Protein AF-A0A497QFS4-F1 (afdb_monomer_lite)

Foldseek 3Di:
DDDPPPPPPPQPDWDKDAQALQWDDDPPWIFGCFVHATATEDEDEDDPVVLSVCLSVQQAEQDPDQQQDYYYAPRMWTQPDPVQFIARSRHRHFGADLNDGHGSVLLVVLQVVQCVVDDPPDDRDSNSSNLSCVLVVDDPPDAQDLVLLLQLLCLQVVLQDVDQPPDVDDVLVSSLVSLVVLLVVLVVVLVVLVVVLVVCPPPPVCVLVNSLSSLVNSLSVLSNVLSVQSNLSSDPVNPDHRLSSNLVSLVVSLVSLVVNCVSLVVVCPDPDDPVSVVVSVVVNVVCVSNNSSSVSSNVSSCLVPDVPNPDDPPDDDDDDDDDDD

Radius of gyration: 24.41 Å; chains: 1; bounding box: 64×105×52 Å

Sequence (325 aa):
MERLGTSLGEAKVYRLLKGCPCLMDFGTERICVNNDNIIPVRVINIDVRSAQAALGETRTAPSKHHVGETRPCYGFVDVGRPDGWAYCALYDEPIVINGRRIPASDLEEAIEVVEFSRDKSEESCAPCIYKYLTTMGSIFEPELEPVEARRTLEAYVKHLTDKPDMGTEEPAEIYQKILRSHLRELLREKREWTRAINTMGGKSNLEDVETLLKLYQNVSRMEAVLHGQLLSLTERNSDEVRPSVIRRTAKNIVYLCEKIHEIGDKLLNEAVSTEVYRAIIEHKTNRQRIEAAVKSLLTTLEELLAPGGSASSGGTHSTTEATSE

Structure (mmCIF, N/CA/C/O backbone):
data_AF-A0A497QFS4-F1
#
_entry.id   AF-A0A497QFS4-F1
#
loop_
_atom_site.group_PDB
_atom_site.id
_atom_site.type_symbol
_atom_site.label_atom_id
_atom_site.label_alt_id
_atom_site.label_comp_id
_atom_site.label_asym_id
_atom_site.label_entity_id
_atom_site.label_seq_id
_atom_site.pdbx_PDB_ins_code
_atom_site.Cartn_x
_atom_site.Cartn_y
_atom_site.Cartn_z
_atom_site.occupancy
_atom_site.B_iso_or_equiv
_atom_site.auth_seq_id
_atom_site.auth_comp_id
_atom_site.auth_asym_id
_atom_site.auth_atom_id
_atom_site.pdbx_PDB_model_num
ATOM 1 N N . MET A 1 1 ? -30.491 -50.224 -22.640 1.00 35.38 1 MET A N 1
ATOM 2 C CA . MET A 1 1 ? -29.027 -50.049 -22.756 1.00 35.38 1 MET A CA 1
ATOM 3 C C . MET A 1 1 ? -28.758 -48.575 -22.994 1.00 35.38 1 MET A C 1
ATOM 5 O O . MET A 1 1 ? -28.622 -48.144 -24.131 1.00 35.38 1 MET A O 1
ATOM 9 N N . GLU A 1 2 ? -28.775 -47.800 -21.915 1.00 28.20 2 GLU A N 1
ATOM 10 C CA . GLU A 1 2 ? -28.371 -46.396 -21.926 1.00 28.20 2 GLU A CA 1
ATOM 11 C C . GLU A 1 2 ? -26.843 -46.345 -21.967 1.00 28.20 2 GLU A C 1
ATOM 13 O O . GLU A 1 2 ? -26.167 -46.921 -21.115 1.00 28.20 2 GLU A O 1
ATOM 18 N N . ARG A 1 3 ? -26.289 -45.709 -23.002 1.00 25.20 3 ARG A N 1
ATOM 19 C CA . ARG A 1 3 ? -24.865 -45.377 -23.055 1.00 25.20 3 ARG A CA 1
ATOM 20 C C . ARG A 1 3 ? -24.680 -44.057 -22.317 1.00 25.20 3 ARG A C 1
ATOM 22 O O . ARG A 1 3 ? -24.973 -42.998 -22.862 1.00 25.20 3 ARG A O 1
ATOM 29 N N . LEU A 1 4 ? -24.207 -44.146 -21.077 1.00 31.50 4 LEU A N 1
ATOM 30 C CA . LEU A 1 4 ? -23.644 -43.025 -20.334 1.00 31.50 4 LEU A CA 1
ATOM 31 C C . LEU A 1 4 ? -22.405 -42.523 -21.083 1.00 31.50 4 LEU A C 1
ATOM 33 O O . LEU A 1 4 ? -21.359 -43.169 -21.084 1.00 31.50 4 LEU A O 1
ATOM 37 N N . GLY A 1 5 ? -22.545 -41.383 -21.756 1.00 28.66 5 GLY A N 1
ATOM 38 C CA . GLY A 1 5 ? -21.419 -40.606 -22.249 1.00 28.66 5 GLY A CA 1
ATOM 39 C C . GLY A 1 5 ? -20.754 -39.899 -21.076 1.00 28.66 5 GLY A C 1
ATOM 40 O O . GLY A 1 5 ? -21.195 -38.833 -20.662 1.00 28.66 5 GLY A O 1
ATOM 41 N N . THR A 1 6 ? -19.696 -40.490 -20.528 1.00 31.94 6 THR A N 1
ATOM 42 C CA . THR A 1 6 ? -18.735 -39.773 -19.690 1.00 31.94 6 THR A CA 1
ATOM 43 C C . THR A 1 6 ? -17.976 -38.785 -20.569 1.00 31.94 6 THR A C 1
ATOM 45 O O . THR A 1 6 ? -17.039 -39.168 -21.271 1.00 31.94 6 THR A O 1
ATOM 48 N N . SER A 1 7 ? -18.377 -37.512 -20.543 1.00 32.66 7 SER A N 1
ATOM 49 C CA . SER A 1 7 ? -17.511 -36.415 -20.969 1.00 32.66 7 SER A CA 1
ATOM 50 C C . SER A 1 7 ? -16.378 -36.299 -19.949 1.00 32.66 7 SER A C 1
ATOM 52 O O . SER A 1 7 ? -16.526 -35.670 -18.901 1.00 32.66 7 SER A O 1
ATOM 54 N N . LEU A 1 8 ? -15.259 -36.964 -20.227 1.00 35.12 8 LEU A N 1
ATOM 55 C CA . LEU A 1 8 ? -13.982 -36.640 -19.603 1.00 35.12 8 LEU A CA 1
ATOM 56 C C . LEU A 1 8 ? -13.685 -35.180 -19.954 1.00 35.12 8 LEU A C 1
ATOM 58 O O . LEU A 1 8 ? -13.404 -34.866 -21.109 1.00 35.12 8 LEU A O 1
ATOM 62 N N . GLY A 1 9 ? -13.844 -34.289 -18.974 1.00 35.75 9 GLY A N 1
ATOM 63 C CA . GLY A 1 9 ? -13.443 -32.896 -19.101 1.00 35.75 9 GLY A CA 1
ATOM 64 C C . GLY A 1 9 ? -11.963 -32.838 -19.460 1.00 35.75 9 GLY A C 1
ATOM 65 O O . GLY A 1 9 ? -11.144 -33.498 -18.822 1.00 35.75 9 GLY A O 1
ATOM 66 N N . GLU A 1 10 ? -11.635 -32.093 -20.511 1.00 37.50 10 GLU A N 1
ATOM 67 C CA . GLU A 1 10 ? -10.257 -31.857 -20.923 1.00 37.50 10 GLU A CA 1
ATOM 68 C C . GLU A 1 10 ? -9.464 -31.307 -19.733 1.00 37.50 10 GLU A C 1
ATOM 70 O O . GLU A 1 10 ? -9.792 -30.257 -19.172 1.00 37.50 10 GLU A O 1
ATOM 75 N N . ALA A 1 11 ? -8.427 -32.035 -19.318 1.00 45.69 11 ALA A N 1
ATOM 76 C CA . ALA A 1 11 ? -7.501 -31.560 -18.307 1.00 45.69 11 ALA A CA 1
ATOM 77 C C . ALA A 1 11 ? -6.818 -30.297 -18.846 1.00 45.69 11 ALA A C 1
ATOM 79 O O . ALA A 1 11 ? -6.016 -30.360 -19.778 1.00 45.69 11 ALA A O 1
ATOM 80 N N . LYS A 1 12 ? -7.159 -29.136 -18.280 1.00 54.38 12 LYS A N 1
ATOM 81 C CA . LYS A 1 12 ? -6.496 -27.868 -18.593 1.00 54.38 12 LYS A CA 1
ATOM 82 C C . LYS A 1 12 ? -5.012 -28.013 -18.245 1.00 54.38 12 LYS A C 1
ATOM 84 O O . LYS A 1 12 ? -4.657 -28.144 -17.076 1.00 54.38 12 LYS A O 1
ATOM 89 N N . VAL A 1 13 ? -4.150 -28.035 -19.258 1.00 57.56 13 VAL A N 1
ATOM 90 C CA . VAL A 1 13 ? -2.698 -28.117 -19.071 1.00 57.56 13 VAL A CA 1
ATOM 91 C C . VAL A 1 13 ? -2.200 -26.736 -18.651 1.00 57.56 13 VAL A C 1
ATOM 93 O O . VAL A 1 13 ? -2.178 -25.807 -19.452 1.00 57.56 13 VAL A O 1
ATOM 96 N N . TYR A 1 14 ? -1.836 -26.589 -17.379 1.00 71.12 14 TYR A N 1
ATOM 97 C CA . TYR A 1 14 ? -1.280 -25.347 -16.846 1.00 71.12 14 TYR A CA 1
ATOM 98 C C . TYR A 1 14 ? 0.220 -25.265 -17.130 1.00 71.12 14 TYR A C 1
ATOM 100 O O . TYR A 1 14 ? 0.971 -26.187 -16.798 1.00 71.12 14 TYR A O 1
ATOM 108 N N . ARG A 1 15 ? 0.675 -24.128 -17.664 1.00 85.88 15 ARG A N 1
ATOM 109 C CA . ARG A 1 15 ? 2.104 -23.799 -17.718 1.00 85.88 15 ARG A CA 1
ATOM 110 C C . ARG A 1 15 ? 2.419 -22.909 -16.522 1.00 85.88 15 ARG A C 1
ATOM 112 O O . ARG A 1 15 ? 2.165 -21.708 -16.551 1.00 85.88 15 ARG A O 1
ATOM 119 N N . LEU A 1 16 ? 2.893 -23.535 -15.448 1.00 87.25 16 LEU A N 1
ATOM 120 C CA . LEU A 1 16 ? 3.233 -22.851 -14.203 1.00 87.25 16 LEU A CA 1
ATOM 121 C C . LEU A 1 16 ? 4.720 -22.514 -14.157 1.00 87.25 16 LEU A C 1
ATOM 123 O O . LEU A 1 16 ? 5.550 -23.381 -14.426 1.00 87.25 16 LEU A O 1
ATOM 127 N N . LEU A 1 17 ? 5.036 -21.292 -13.735 1.00 87.06 17 LEU A N 1
ATOM 128 C CA . LEU A 1 17 ? 6.399 -20.850 -13.446 1.00 87.06 17 LEU A CA 1
ATOM 129 C C . LEU A 1 17 ? 6.517 -20.428 -11.982 1.00 87.06 17 LEU A C 1
ATOM 131 O O . LEU A 1 17 ? 5.594 -19.828 -11.419 1.00 87.06 17 LEU A O 1
ATOM 135 N N . LYS A 1 18 ? 7.647 -20.766 -11.357 1.00 85.69 18 LYS A N 1
ATOM 136 C CA . LYS A 1 18 ? 8.010 -20.271 -10.024 1.00 85.69 18 LYS A CA 1
ATOM 137 C C . LYS A 1 18 ? 8.627 -18.880 -10.185 1.00 85.69 18 LYS A C 1
ATOM 139 O O . LYS A 1 18 ? 9.363 -18.660 -11.136 1.00 85.69 18 LYS A O 1
ATOM 144 N N . GLY A 1 19 ? 8.319 -17.963 -9.269 1.00 85.12 19 GLY A N 1
ATOM 145 C CA . GLY A 1 19 ? 8.828 -16.588 -9.326 1.00 85.12 19 GLY A CA 1
ATOM 146 C C . GLY A 1 19 ? 7.731 -15.559 -9.579 1.00 85.12 19 GLY A C 1
ATOM 147 O O . GLY A 1 19 ? 7.813 -14.759 -10.504 1.00 85.12 19 GLY A O 1
ATOM 148 N N . CYS A 1 20 ? 6.674 -15.575 -8.762 1.00 90.19 20 CYS A N 1
ATOM 149 C CA . CYS A 1 20 ? 5.642 -14.541 -8.820 1.00 90.19 20 CYS A CA 1
ATOM 150 C C . CYS A 1 20 ? 6.248 -13.152 -8.536 1.00 90.19 20 CYS A C 1
ATOM 152 O O . CYS A 1 20 ? 6.705 -12.934 -7.412 1.00 90.19 20 CYS A O 1
ATOM 154 N N . PRO A 1 21 ? 6.201 -12.194 -9.485 1.00 89.00 21 PRO A N 1
ATOM 155 C CA . PRO A 1 21 ? 6.816 -10.874 -9.308 1.00 89.00 21 PRO A CA 1
ATOM 156 C C . PRO A 1 21 ? 6.112 -10.051 -8.228 1.00 89.00 21 PRO A C 1
ATOM 158 O O . PRO A 1 21 ? 6.684 -9.140 -7.650 1.00 89.00 21 PRO A O 1
ATOM 161 N N . CYS A 1 22 ? 4.857 -10.373 -7.924 1.00 89.12 22 CYS A N 1
ATOM 162 C CA . CYS A 1 22 ? 4.086 -9.660 -6.919 1.00 89.12 22 CYS A CA 1
ATOM 163 C C . CYS A 1 22 ? 4.442 -10.068 -5.486 1.00 89.12 22 CYS A C 1
ATOM 165 O O . CYS A 1 22 ? 3.908 -9.478 -4.556 1.00 89.12 22 CYS A O 1
ATOM 167 N N . LEU A 1 23 ? 5.262 -11.096 -5.268 1.00 88.81 23 LEU A N 1
ATOM 168 C CA . LEU A 1 23 ? 5.629 -11.517 -3.921 1.00 88.81 23 LEU A CA 1
ATOM 169 C C . LEU A 1 23 ? 6.802 -10.675 -3.407 1.00 88.81 23 LEU A C 1
ATOM 171 O O . LEU A 1 23 ? 7.905 -10.770 -3.928 1.00 88.81 23 LEU A O 1
ATOM 175 N N . MET A 1 24 ? 6.577 -9.895 -2.355 1.00 83.00 24 MET A N 1
ATOM 176 C CA . MET A 1 24 ? 7.600 -9.046 -1.751 1.00 83.00 24 MET A CA 1
ATOM 177 C C . MET A 1 24 ? 7.882 -9.451 -0.304 1.00 83.00 24 MET A C 1
ATOM 179 O O . MET A 1 24 ? 6.959 -9.730 0.468 1.00 83.00 24 MET A O 1
ATOM 183 N N . ASP A 1 25 ? 9.160 -9.431 0.068 1.00 76.06 25 ASP A N 1
ATOM 184 C CA . ASP A 1 25 ? 9.639 -9.662 1.430 1.00 76.06 25 ASP A CA 1
ATOM 185 C C . ASP A 1 25 ? 9.929 -8.318 2.122 1.00 76.06 25 ASP A C 1
ATOM 187 O O . ASP A 1 25 ? 10.794 -7.556 1.698 1.00 76.06 25 ASP A O 1
ATOM 191 N N . PHE A 1 26 ? 9.232 -8.041 3.225 1.00 65.25 26 PHE A N 1
ATOM 192 C CA . PHE A 1 26 ? 9.441 -6.868 4.079 1.00 65.25 26 PHE A CA 1
ATOM 193 C C . PHE A 1 26 ? 9.908 -7.318 5.466 1.00 65.25 26 PHE A C 1
ATOM 195 O O . PHE A 1 26 ? 9.162 -7.304 6.452 1.00 65.25 26 PHE A O 1
ATOM 202 N N . GLY A 1 27 ? 11.164 -7.761 5.544 1.00 65.44 27 GLY A N 1
ATOM 203 C CA . GLY A 1 27 ? 11.758 -8.280 6.775 1.00 65.44 27 GLY A CA 1
ATOM 204 C C . GLY A 1 27 ? 11.088 -9.580 7.227 1.00 65.44 27 GLY A C 1
ATOM 205 O O . GLY A 1 27 ? 11.380 -10.643 6.694 1.00 65.44 27 GLY A O 1
ATOM 206 N N . THR A 1 28 ? 10.207 -9.509 8.229 1.00 61.97 28 THR A N 1
ATOM 207 C CA . THR A 1 28 ? 9.509 -10.685 8.787 1.00 61.97 28 THR A CA 1
ATOM 208 C C . THR A 1 28 ? 8.138 -10.955 8.166 1.00 61.97 28 THR A C 1
ATOM 210 O O . THR A 1 28 ? 7.515 -11.963 8.494 1.00 61.97 28 THR A O 1
ATOM 213 N N . GLU A 1 29 ? 7.640 -10.070 7.300 1.00 65.75 29 GLU A N 1
ATOM 214 C CA . GLU A 1 29 ? 6.335 -10.208 6.650 1.00 65.75 29 GLU A CA 1
ATOM 215 C C . GLU A 1 29 ? 6.501 -10.366 5.141 1.00 65.75 29 GLU A C 1
ATOM 217 O O . GLU A 1 29 ? 7.339 -9.710 4.525 1.00 65.75 29 GLU A O 1
ATOM 222 N N . ARG A 1 30 ? 5.669 -11.224 4.550 1.00 81.06 30 ARG A N 1
ATOM 223 C CA . ARG A 1 30 ? 5.565 -11.383 3.103 1.00 81.06 30 ARG A CA 1
ATOM 224 C C . ARG A 1 30 ? 4.256 -10.781 2.635 1.00 81.06 30 ARG A C 1
ATOM 226 O O . ARG A 1 30 ? 3.216 -11.036 3.245 1.00 81.06 30 ARG A O 1
ATOM 233 N N . ILE A 1 31 ? 4.298 -10.001 1.564 1.00 83.69 31 ILE A N 1
ATOM 234 C CA . ILE A 1 31 ? 3.108 -9.373 0.990 1.00 83.69 31 ILE A CA 1
ATOM 235 C C . ILE A 1 31 ? 2.989 -9.687 -0.500 1.00 83.69 31 ILE A C 1
ATOM 237 O O . ILE A 1 31 ? 3.982 -9.904 -1.186 1.00 83.69 31 ILE A O 1
ATOM 241 N N . CYS A 1 32 ? 1.760 -9.716 -1.000 1.00 86.75 32 CYS A N 1
ATOM 242 C CA . CYS A 1 32 ? 1.457 -9.697 -2.418 1.00 86.75 32 CYS A CA 1
ATOM 243 C C . CYS A 1 32 ? 1.137 -8.259 -2.831 1.00 86.75 32 CYS A C 1
ATOM 245 O O . CYS A 1 32 ? 0.219 -7.655 -2.269 1.00 86.75 32 CYS A O 1
ATOM 247 N N . VAL A 1 33 ? 1.884 -7.754 -3.815 1.00 84.56 33 VAL A N 1
ATOM 248 C CA . VAL A 1 33 ? 1.721 -6.427 -4.416 1.00 84.56 33 VAL A CA 1
ATOM 249 C C . VAL A 1 33 ? 0.963 -6.431 -5.745 1.00 84.56 33 VAL A C 1
ATOM 251 O O . VAL A 1 33 ? 1.050 -5.485 -6.523 1.00 84.56 33 VAL A O 1
ATOM 254 N N . ASN A 1 34 ? 0.230 -7.509 -6.049 1.00 87.06 34 ASN A N 1
ATOM 255 C CA . ASN A 1 34 ? -0.477 -7.621 -7.324 1.00 87.06 34 ASN A CA 1
ATOM 256 C C . ASN A 1 34 ? -1.541 -6.530 -7.456 1.00 87.06 34 ASN A C 1
ATOM 258 O O . ASN A 1 34 ? -2.314 -6.291 -6.522 1.00 87.06 34 ASN A O 1
ATOM 262 N N . ASN A 1 35 ? -1.598 -5.908 -8.632 1.00 81.19 35 ASN A N 1
ATOM 263 C CA . ASN A 1 35 ? -2.446 -4.755 -8.911 1.00 81.19 35 ASN A CA 1
ATOM 264 C C . ASN A 1 35 ? -2.243 -3.627 -7.879 1.00 81.19 35 ASN A C 1
ATOM 266 O O . ASN A 1 35 ? -3.195 -2.955 -7.486 1.00 81.19 35 ASN A O 1
ATOM 270 N N . ASP A 1 36 ? -1.003 -3.492 -7.391 1.00 68.25 36 ASP A N 1
ATOM 271 C CA . ASP A 1 36 ? -0.560 -2.500 -6.405 1.00 68.25 36 ASP A CA 1
ATOM 272 C C . ASP A 1 36 ? -1.346 -2.529 -5.082 1.00 68.25 36 ASP A C 1
ATOM 274 O O . ASP A 1 36 ? -1.410 -1.545 -4.338 1.00 68.25 36 ASP A O 1
ATOM 278 N N . ASN A 1 37 ? -1.970 -3.668 -4.784 1.00 72.56 37 ASN A N 1
ATOM 279 C CA . ASN A 1 37 ? -2.557 -3.928 -3.478 1.00 72.56 37 ASN A CA 1
ATOM 280 C C . ASN A 1 37 ? -1.453 -4.235 -2.467 1.00 72.56 37 ASN A C 1
ATOM 282 O O . ASN A 1 37 ? -0.344 -4.573 -2.843 1.00 72.56 37 ASN A O 1
ATOM 286 N N . ILE A 1 38 ? -1.741 -4.173 -1.171 1.00 75.12 38 ILE A N 1
ATOM 287 C CA . ILE A 1 38 ? -0.842 -4.723 -0.149 1.00 75.12 38 ILE A CA 1
ATOM 288 C C . ILE A 1 38 ? -1.612 -5.779 0.610 1.00 75.12 38 ILE A C 1
ATOM 290 O O . ILE A 1 38 ? -2.429 -5.486 1.481 1.00 75.12 38 ILE A O 1
ATOM 294 N N . ILE A 1 39 ? -1.359 -7.024 0.233 1.00 80.44 39 ILE A N 1
ATOM 295 C CA . ILE A 1 39 ? -2.044 -8.184 0.786 1.00 80.44 39 ILE A CA 1
ATOM 296 C C . ILE A 1 39 ? -1.032 -8.984 1.600 1.00 80.44 39 ILE A C 1
ATOM 298 O O . ILE A 1 39 ? -0.104 -9.534 1.009 1.00 80.44 39 ILE A O 1
ATOM 302 N N . PRO A 1 40 ? -1.182 -9.110 2.927 1.00 79.56 40 PRO A N 1
ATOM 303 C CA . PRO A 1 40 ? -0.365 -10.030 3.707 1.00 79.56 40 PRO A CA 1
ATOM 304 C C . PRO A 1 40 ? -0.525 -11.456 3.184 1.00 79.56 40 PRO A C 1
ATOM 306 O O . PRO A 1 40 ? -1.646 -11.933 2.984 1.00 79.56 40 PRO A O 1
ATOM 309 N N . VAL A 1 41 ? 0.591 -12.155 2.976 1.00 84.12 41 VAL A N 1
ATOM 310 C CA . VAL A 1 41 ? 0.565 -13.546 2.531 1.00 84.12 41 VAL A CA 1
ATOM 311 C C . VAL A 1 41 ? 1.366 -14.473 3.431 1.00 84.12 41 VAL A C 1
ATOM 313 O O . VAL A 1 41 ? 2.441 -14.149 3.928 1.00 84.12 41 VAL A O 1
ATOM 316 N N . ARG A 1 42 ? 0.855 -15.693 3.590 1.00 84.75 42 ARG A N 1
ATOM 317 C CA . ARG A 1 42 ? 1.602 -16.826 4.126 1.00 84.75 42 ARG A CA 1
ATOM 318 C C . ARG A 1 42 ? 2.149 -17.619 2.952 1.00 84.75 42 ARG A C 1
ATOM 320 O O . ARG A 1 42 ? 1.390 -18.290 2.251 1.00 84.75 42 ARG A O 1
ATOM 327 N N . VAL A 1 43 ? 3.458 -17.546 2.745 1.00 83.81 43 VAL A N 1
ATOM 328 C CA . VAL A 1 43 ? 4.093 -18.301 1.667 1.00 83.81 43 VAL A CA 1
ATOM 329 C C . VAL A 1 43 ? 4.188 -19.772 2.032 1.00 83.81 43 VAL A C 1
ATOM 331 O O . VAL A 1 43 ? 4.617 -20.124 3.129 1.00 83.81 43 VAL A O 1
ATOM 334 N N . ILE A 1 44 ? 3.773 -20.620 1.099 1.00 82.94 44 ILE A N 1
ATOM 335 C CA . ILE A 1 44 ? 3.828 -22.069 1.226 1.00 82.94 44 ILE A CA 1
ATOM 336 C C . ILE A 1 44 ? 4.793 -22.567 0.154 1.00 82.94 44 ILE A C 1
ATOM 338 O O . ILE A 1 44 ? 4.483 -22.534 -1.035 1.00 82.94 44 ILE A O 1
ATOM 342 N N . ASN A 1 45 ? 5.971 -23.006 0.587 1.00 79.12 45 ASN A N 1
ATOM 343 C CA . ASN A 1 45 ? 6.999 -23.516 -0.311 1.00 79.12 45 ASN A CA 1
ATOM 344 C C . ASN A 1 45 ? 6.665 -24.954 -0.706 1.00 79.12 45 ASN A C 1
ATOM 346 O O . ASN A 1 45 ? 6.713 -25.857 0.127 1.00 79.12 45 ASN A O 1
ATOM 350 N N . ILE A 1 46 ? 6.335 -25.150 -1.978 1.00 78.25 46 ILE A N 1
ATOM 351 C CA . ILE A 1 46 ? 6.107 -26.458 -2.592 1.00 78.25 46 ILE A CA 1
ATOM 352 C C . ILE A 1 46 ? 6.848 -26.525 -3.927 1.00 78.25 46 ILE A C 1
ATOM 354 O O . ILE A 1 46 ? 7.105 -25.495 -4.557 1.00 78.25 46 ILE A O 1
ATOM 358 N N . ASP A 1 47 ? 7.214 -27.730 -4.356 1.00 76.69 47 ASP A N 1
ATOM 359 C CA . ASP A 1 47 ? 7.779 -27.936 -5.688 1.00 76.69 47 ASP A CA 1
ATOM 360 C C . ASP A 1 47 ? 6.709 -27.772 -6.786 1.00 76.69 47 ASP A C 1
ATOM 362 O O . ASP A 1 47 ? 5.506 -27.811 -6.522 1.00 76.69 47 ASP A O 1
ATOM 366 N N . VAL A 1 48 ? 7.148 -27.595 -8.036 1.00 70.88 48 VAL A N 1
ATOM 367 C CA . VAL A 1 48 ? 6.261 -27.321 -9.181 1.00 70.88 48 VAL A CA 1
ATOM 368 C C . VAL A 1 48 ? 5.255 -28.450 -9.427 1.00 70.88 48 VAL A C 1
ATOM 370 O O . VAL A 1 48 ? 4.109 -28.175 -9.775 1.00 70.88 48 VAL A O 1
ATOM 373 N N . ARG A 1 49 ? 5.643 -29.718 -9.232 1.00 72.19 49 ARG A N 1
ATOM 374 C CA . ARG A 1 49 ? 4.749 -30.867 -9.458 1.00 72.19 49 ARG A CA 1
ATOM 375 C C . ARG A 1 49 ? 3.673 -30.926 -8.378 1.00 72.19 49 ARG A C 1
ATOM 377 O O . ARG A 1 49 ? 2.498 -31.099 -8.690 1.00 72.19 49 ARG A O 1
ATOM 384 N N . SER A 1 50 ? 4.067 -30.703 -7.127 1.00 71.94 50 SER A N 1
ATOM 385 C CA . SER A 1 50 ? 3.153 -30.567 -5.993 1.00 71.94 50 SER A CA 1
ATOM 386 C C . SER A 1 50 ? 2.215 -29.367 -6.163 1.00 71.94 50 SER A C 1
ATOM 388 O O . SER A 1 50 ? 1.030 -29.465 -5.849 1.00 71.94 50 SER A O 1
ATOM 390 N N . ALA A 1 51 ? 2.704 -28.255 -6.724 1.00 69.00 51 ALA A N 1
ATOM 391 C CA . ALA A 1 51 ? 1.882 -27.094 -7.056 1.00 69.00 51 ALA A CA 1
ATOM 392 C C . ALA A 1 51 ? 0.864 -27.399 -8.157 1.00 69.00 51 ALA A C 1
ATOM 394 O O . ALA A 1 51 ? -0.300 -27.045 -8.009 1.00 69.00 51 ALA A O 1
ATOM 395 N N . GLN A 1 52 ? 1.262 -28.088 -9.230 1.00 70.38 52 GLN A N 1
ATOM 396 C CA . GLN A 1 52 ? 0.345 -28.501 -10.297 1.00 70.38 52 GLN A CA 1
ATOM 397 C C . GLN A 1 52 ? -0.783 -29.393 -9.765 1.00 70.38 52 GLN A C 1
ATOM 399 O O . GLN A 1 52 ? -1.942 -29.171 -10.113 1.00 70.38 52 GLN A O 1
ATOM 404 N N . ALA A 1 53 ? -0.461 -30.348 -8.886 1.00 67.25 53 ALA A N 1
ATOM 405 C CA . ALA A 1 53 ? -1.457 -31.201 -8.242 1.00 67.25 53 ALA A CA 1
ATOM 406 C C . ALA A 1 53 ? -2.400 -30.393 -7.330 1.00 67.25 53 ALA A C 1
ATOM 408 O O . ALA A 1 53 ? -3.616 -30.471 -7.475 1.00 67.25 53 ALA A O 1
ATOM 409 N N . ALA A 1 54 ? -1.851 -29.546 -6.451 1.00 65.44 54 ALA A N 1
ATOM 410 C CA . ALA A 1 54 ? -2.643 -28.739 -5.520 1.00 65.44 54 ALA A CA 1
ATOM 411 C C . ALA A 1 54 ? -3.543 -27.707 -6.229 1.00 65.44 54 ALA A C 1
ATOM 413 O O . ALA A 1 54 ? -4.673 -27.460 -5.810 1.00 65.44 54 ALA A O 1
ATOM 414 N N . LEU A 1 55 ? -3.063 -27.096 -7.314 1.00 65.56 55 LEU A N 1
ATOM 415 C CA . LEU A 1 55 ? -3.786 -26.058 -8.053 1.00 65.56 55 LEU A CA 1
ATOM 416 C C . LEU A 1 55 ? -4.849 -26.621 -9.003 1.00 65.56 55 LEU A C 1
ATOM 418 O O . LEU A 1 55 ? -5.809 -25.913 -9.307 1.00 65.56 55 LEU A O 1
ATOM 422 N N . GLY A 1 56 ? -4.712 -27.880 -9.434 1.00 61.19 56 GLY A N 1
ATOM 423 C CA . GLY A 1 56 ? -5.747 -28.590 -10.189 1.00 61.19 56 GLY A CA 1
ATOM 424 C C . GLY A 1 56 ? -7.036 -28.807 -9.387 1.00 61.19 56 GLY A C 1
ATOM 425 O O . GLY A 1 56 ? -8.116 -28.812 -9.971 1.00 61.19 56 GLY A O 1
ATOM 426 N N . GLU A 1 57 ? -6.927 -28.914 -8.060 1.00 55.00 57 GLU A N 1
ATOM 427 C CA . GLU A 1 57 ? -8.054 -29.162 -7.147 1.00 55.00 57 GLU A CA 1
ATOM 428 C C . GLU A 1 57 ? -8.554 -27.894 -6.425 1.00 55.00 57 GLU A C 1
ATOM 430 O O . GLU A 1 57 ? -9.710 -27.839 -6.009 1.00 55.00 57 GLU A O 1
ATOM 435 N N . THR A 1 58 ? -7.713 -26.857 -6.293 1.00 55.72 58 THR A N 1
ATOM 436 C CA . THR A 1 58 ? -7.915 -25.769 -5.308 1.00 55.72 58 THR A CA 1
ATOM 437 C C . THR A 1 58 ? -7.874 -24.358 -5.902 1.00 55.72 58 THR A C 1
ATOM 439 O O . THR A 1 58 ? -7.626 -23.388 -5.179 1.00 55.72 58 THR A O 1
ATOM 442 N N . ARG A 1 59 ? -8.088 -24.189 -7.216 1.00 58.62 59 ARG A N 1
ATOM 443 C CA . ARG A 1 59 ? -8.207 -22.835 -7.777 1.00 58.62 59 ARG A CA 1
ATOM 444 C C . ARG A 1 59 ? -9.410 -22.142 -7.153 1.00 58.62 59 ARG A C 1
ATOM 446 O O . ARG A 1 59 ? -10.556 -22.543 -7.349 1.00 58.62 59 ARG A O 1
ATOM 453 N N . THR A 1 60 ? -9.136 -21.104 -6.376 1.00 57.47 60 THR A N 1
ATOM 454 C CA . THR A 1 60 ? -10.196 -20.281 -5.805 1.00 57.47 60 THR A CA 1
ATOM 455 C C . THR A 1 60 ? -10.626 -19.296 -6.880 1.00 57.47 60 THR A C 1
ATOM 457 O O . THR A 1 60 ? -9.784 -18.659 -7.508 1.00 57.47 60 THR A O 1
ATOM 460 N N . ALA A 1 61 ? -11.937 -19.198 -7.127 1.00 52.47 61 ALA A N 1
ATOM 461 C CA . ALA A 1 61 ? -12.491 -18.110 -7.929 1.00 52.47 61 ALA A CA 1
ATOM 462 C C . ALA A 1 61 ? -11.957 -16.768 -7.389 1.00 52.47 61 ALA A C 1
ATOM 464 O O . ALA A 1 61 ? -11.712 -16.697 -6.179 1.00 52.47 61 ALA A O 1
ATOM 465 N N . PRO A 1 62 ? -11.795 -15.727 -8.232 1.00 54.28 62 PRO A N 1
ATOM 466 C CA . PRO A 1 62 ? -11.294 -14.426 -7.796 1.00 54.28 62 PRO A CA 1
ATOM 467 C C . PRO A 1 62 ? -12.105 -13.958 -6.588 1.00 54.28 62 PRO A C 1
ATOM 469 O O . PRO A 1 62 ? -13.281 -13.600 -6.696 1.00 54.28 62 PRO A O 1
ATOM 472 N N . SER A 1 63 ? -11.511 -14.073 -5.402 1.00 51.03 63 SER A N 1
ATOM 473 C CA . SER A 1 63 ? -12.239 -13.859 -4.164 1.00 51.03 63 SER A CA 1
ATOM 474 C C . SER A 1 63 ? -12.238 -12.371 -3.872 1.00 51.03 63 SER A C 1
ATOM 476 O O . SER A 1 63 ? -11.191 -11.715 -3.894 1.00 51.03 63 SER A O 1
ATOM 478 N N . LYS A 1 64 ? -13.427 -11.826 -3.589 1.00 49.59 64 LYS A N 1
ATOM 479 C CA . LYS A 1 64 ? -13.557 -10.479 -3.028 1.00 49.59 64 LYS A CA 1
ATOM 480 C C . LYS A 1 64 ? -12.721 -10.454 -1.751 1.00 49.59 64 LYS A C 1
ATOM 482 O O . LYS A 1 64 ? -13.000 -11.189 -0.811 1.00 49.59 64 LYS A O 1
ATOM 487 N N . HIS A 1 65 ? -11.636 -9.691 -1.767 1.00 51.56 65 HIS A N 1
ATOM 488 C CA . HIS A 1 65 ? -10.704 -9.639 -0.653 1.00 51.56 65 HIS A CA 1
ATOM 489 C C . HIS A 1 65 ? -11.389 -8.990 0.551 1.00 51.56 65 HIS A C 1
ATOM 491 O O . HIS A 1 65 ? -11.836 -7.847 0.452 1.00 51.56 65 HIS A O 1
ATOM 497 N N . HIS A 1 66 ? -11.452 -9.692 1.684 1.00 50.81 66 HIS A N 1
ATOM 498 C CA . HIS A 1 66 ? -11.806 -9.069 2.953 1.00 50.81 66 HIS A CA 1
ATOM 499 C C . HIS A 1 66 ? -10.555 -8.421 3.542 1.00 50.81 66 HIS A C 1
ATOM 501 O O . HIS A 1 66 ? -9.522 -9.057 3.748 1.00 50.81 66 HIS A O 1
ATOM 507 N N . VAL A 1 67 ? -10.628 -7.108 3.736 1.00 50.50 67 VAL A N 1
ATOM 508 C CA . VAL A 1 67 ? -9.507 -6.273 4.160 1.00 50.50 67 VAL A CA 1
ATOM 509 C C . VAL A 1 67 ? -8.940 -6.789 5.496 1.00 50.50 67 VAL A C 1
ATOM 511 O O . VAL A 1 67 ? -9.628 -6.762 6.510 1.00 50.50 67 VAL A O 1
ATOM 514 N N . GLY A 1 68 ? -7.680 -7.250 5.501 1.00 52.62 68 GLY A N 1
ATOM 515 C CA . GLY A 1 68 ? -6.968 -7.698 6.712 1.00 52.62 68 GLY A CA 1
ATOM 516 C C . GLY A 1 68 ? -6.796 -9.210 6.899 1.00 52.62 68 GLY A C 1
ATOM 517 O O . GLY A 1 68 ? -6.284 -9.617 7.941 1.00 52.62 68 GLY A O 1
ATOM 518 N N . GLU A 1 69 ? -7.176 -10.043 5.929 1.00 68.00 69 GLU A N 1
ATOM 519 C CA . GLU A 1 69 ? -6.909 -11.488 5.970 1.00 68.00 69 GLU A CA 1
ATOM 520 C C . GLU A 1 69 ? -5.556 -11.860 5.341 1.00 68.00 69 GLU A C 1
ATOM 522 O O . GLU A 1 69 ? -5.190 -11.380 4.269 1.00 68.00 69 GLU A O 1
ATOM 527 N N . THR A 1 70 ? -4.811 -12.758 5.996 1.00 73.94 70 THR A N 1
ATOM 528 C CA . THR A 1 70 ? -3.564 -13.313 5.448 1.00 73.94 70 THR A CA 1
ATOM 529 C C . THR A 1 70 ? -3.879 -14.408 4.431 1.00 73.94 70 THR A C 1
ATOM 531 O O . THR A 1 70 ? -4.421 -15.456 4.787 1.00 73.94 70 THR A O 1
ATOM 534 N N . ARG A 1 71 ? -3.482 -14.214 3.170 1.00 81.69 71 ARG A N 1
ATOM 535 C CA . ARG A 1 71 ? -3.741 -15.165 2.077 1.00 81.69 71 ARG A CA 1
ATOM 536 C C . ARG A 1 71 ? -2.621 -16.204 1.914 1.00 81.69 71 ARG A C 1
ATOM 538 O O . ARG A 1 71 ? -1.449 -15.849 2.010 1.00 81.69 71 ARG A O 1
ATOM 545 N N . PRO A 1 72 ? -2.905 -17.485 1.619 1.00 86.19 72 PRO A N 1
ATOM 546 C CA . PRO A 1 72 ? -1.860 -18.399 1.164 1.00 86.19 72 PRO A CA 1
ATOM 547 C C . PRO A 1 72 ? -1.261 -17.919 -0.168 1.00 86.19 72 PRO A C 1
ATOM 549 O O . PRO A 1 72 ? -1.972 -17.402 -1.028 1.00 86.19 72 PRO A O 1
ATOM 552 N N . CYS A 1 73 ? 0.047 -18.084 -0.351 1.00 87.38 73 CYS A N 1
ATOM 553 C CA . CYS A 1 73 ? 0.731 -17.780 -1.606 1.00 87.38 73 CYS A CA 1
ATOM 554 C C . CYS A 1 73 ? 1.749 -18.876 -1.916 1.00 87.38 73 CYS A C 1
ATOM 556 O O . CYS A 1 73 ? 2.656 -19.121 -1.127 1.00 87.38 73 CYS A O 1
ATOM 558 N N . TYR A 1 74 ? 1.618 -19.526 -3.071 1.00 86.75 74 TYR A N 1
ATOM 559 C CA . TYR A 1 74 ? 2.587 -20.535 -3.509 1.00 86.75 74 TYR A CA 1
ATOM 560 C C . TYR A 1 74 ? 3.755 -19.936 -4.308 1.00 86.75 74 TYR A C 1
ATOM 562 O O . TYR A 1 74 ? 4.691 -20.647 -4.645 1.00 86.75 74 TYR A O 1
ATOM 570 N N . GLY A 1 75 ? 3.708 -18.639 -4.638 1.00 87.94 75 GLY A N 1
ATOM 571 C CA . GLY A 1 75 ? 4.756 -17.981 -5.428 1.00 87.94 75 GLY A CA 1
ATOM 572 C C . GLY A 1 75 ? 4.801 -18.403 -6.903 1.00 87.94 75 GLY A C 1
ATOM 573 O O . GLY A 1 75 ? 5.810 -18.164 -7.564 1.00 87.94 75 GLY A O 1
ATOM 574 N N . PHE A 1 76 ? 3.721 -19.005 -7.415 1.00 89.88 76 PHE A N 1
ATOM 575 C CA . PHE A 1 76 ? 3.593 -19.442 -8.806 1.00 89.88 76 PHE A CA 1
ATOM 576 C C . PHE A 1 76 ? 2.700 -18.521 -9.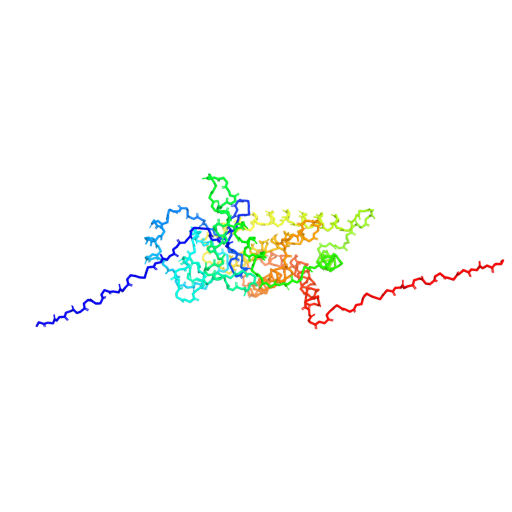632 1.00 89.88 76 PHE A C 1
ATOM 578 O O . PHE A 1 76 ? 1.699 -17.981 -9.146 1.00 89.88 76 PHE A O 1
ATOM 585 N N . VAL A 1 77 ? 3.035 -18.431 -10.913 1.00 91.19 77 VAL A N 1
ATOM 586 C CA . VAL A 1 77 ? 2.245 -17.775 -11.956 1.00 91.19 77 VAL A CA 1
ATOM 587 C C . VAL A 1 77 ? 1.862 -18.776 -13.040 1.00 91.19 77 VAL A C 1
ATOM 589 O O . VAL A 1 77 ? 2.582 -19.738 -13.294 1.00 91.19 77 VAL A O 1
ATOM 592 N N . ASP A 1 78 ? 0.704 -18.561 -13.650 1.00 91.12 78 ASP A N 1
ATOM 593 C CA . ASP A 1 78 ? 0.217 -19.282 -14.821 1.00 91.12 78 ASP A CA 1
ATOM 594 C C . ASP A 1 78 ? 0.422 -18.408 -16.060 1.00 91.12 78 ASP A C 1
ATOM 596 O O . ASP A 1 78 ? -0.119 -17.304 -16.142 1.00 91.12 78 ASP A O 1
ATOM 600 N N . VAL A 1 79 ? 1.212 -18.914 -17.001 1.00 91.69 79 VAL A N 1
ATOM 601 C CA . VAL A 1 79 ? 1.576 -18.263 -18.271 1.00 91.69 79 VAL A CA 1
ATOM 602 C C . VAL A 1 79 ? 1.046 -19.041 -19.481 1.00 91.69 79 VAL A C 1
ATOM 604 O O . VAL A 1 79 ? 1.282 -18.671 -20.624 1.00 91.69 79 VAL A O 1
ATOM 607 N N . GLY A 1 80 ? 0.316 -20.138 -19.252 1.00 86.50 80 GLY A N 1
ATOM 608 C CA . GLY A 1 80 ? -0.134 -21.054 -20.305 1.00 86.50 80 GLY A CA 1
ATOM 609 C C . GLY A 1 80 ? -1.454 -20.665 -20.962 1.00 86.50 80 GLY A C 1
ATOM 610 O O . GLY A 1 80 ? -2.074 -21.496 -21.625 1.00 86.50 80 GLY A O 1
ATOM 611 N N . ARG A 1 81 ? -1.945 -19.448 -20.725 1.00 85.38 81 ARG A N 1
ATOM 612 C CA . ARG A 1 81 ? -3.288 -19.060 -21.148 1.00 85.38 81 ARG A CA 1
ATOM 613 C C . ARG A 1 81 ? -3.329 -18.593 -22.598 1.00 85.38 81 ARG A C 1
ATOM 615 O O . ARG A 1 81 ? -2.415 -17.906 -23.047 1.00 85.38 81 ARG A O 1
ATOM 622 N N . PRO A 1 82 ? -4.424 -18.894 -23.322 1.00 84.81 82 PRO A N 1
ATOM 623 C CA . PRO A 1 82 ? -4.552 -18.525 -24.728 1.00 84.81 82 PRO A CA 1
ATOM 624 C C . PRO A 1 82 ? -4.656 -17.012 -24.952 1.00 84.81 82 PRO A C 1
ATOM 626 O O . PRO A 1 82 ? -4.452 -16.556 -26.070 1.00 84.81 82 PRO A O 1
ATOM 629 N N . ASP A 1 83 ? -4.973 -16.228 -23.917 1.00 87.88 83 ASP A N 1
ATOM 630 C CA . ASP A 1 83 ? -5.031 -14.769 -24.008 1.00 87.88 83 ASP A CA 1
ATOM 631 C C . ASP A 1 83 ? -3.649 -14.099 -23.903 1.00 87.88 83 ASP A C 1
ATOM 633 O O . ASP A 1 83 ? -3.558 -12.885 -24.072 1.00 87.88 83 ASP A O 1
ATOM 637 N N . GLY A 1 84 ? -2.584 -14.873 -23.657 1.00 88.69 84 GLY A N 1
ATOM 638 C CA . GLY A 1 84 ? -1.198 -14.402 -23.668 1.00 88.69 84 GLY A CA 1
ATOM 639 C C . GLY A 1 84 ? -0.779 -13.595 -22.436 1.00 88.69 84 GLY A C 1
ATOM 640 O O . GLY A 1 84 ? 0.305 -13.014 -22.430 1.00 88.69 84 GLY A O 1
ATOM 641 N N . TRP A 1 85 ? -1.605 -13.548 -21.388 1.00 93.50 85 TRP A N 1
ATOM 642 C CA . TRP A 1 85 ? -1.313 -12.804 -20.161 1.00 93.50 85 TRP A CA 1
ATOM 643 C C . TRP A 1 85 ? -0.874 -13.729 -19.025 1.00 93.50 85 TRP A C 1
ATOM 645 O O . TRP A 1 85 ? -1.286 -14.886 -18.949 1.00 93.50 85 TRP A O 1
ATOM 655 N N . ALA A 1 86 ? -0.072 -13.192 -18.107 1.00 92.81 86 ALA A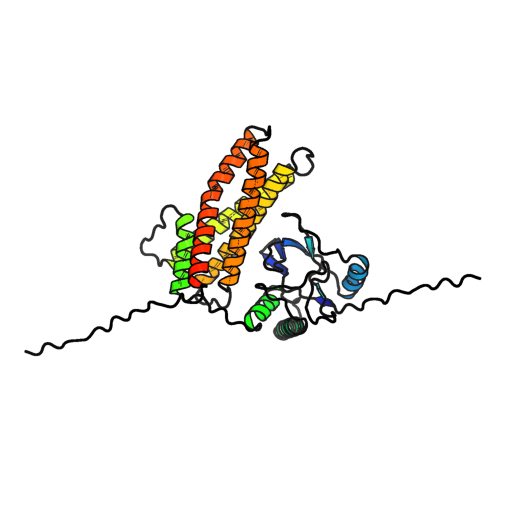 N 1
ATOM 656 C CA . ALA A 1 86 ? 0.301 -13.872 -16.878 1.00 92.81 86 ALA A CA 1
ATOM 657 C C . ALA A 1 86 ? -0.793 -13.738 -15.810 1.00 92.81 86 ALA A C 1
ATOM 659 O O . ALA A 1 86 ? -1.429 -12.689 -15.659 1.00 92.81 86 ALA A O 1
ATOM 660 N N . TYR A 1 87 ? -0.978 -14.795 -15.023 1.00 92.62 87 TYR A N 1
ATOM 661 C CA . TYR A 1 87 ? -1.974 -14.865 -13.958 1.00 92.62 87 TYR A CA 1
ATOM 662 C C . TYR A 1 87 ? -1.388 -15.399 -12.656 1.00 92.62 87 TYR A C 1
ATOM 664 O O . TYR A 1 87 ? -0.499 -16.246 -12.654 1.00 92.62 87 TYR A O 1
ATOM 672 N N . CYS A 1 88 ? -1.939 -14.969 -11.525 1.00 91.12 88 CYS A N 1
ATOM 673 C CA . CYS A 1 88 ? -1.721 -15.635 -10.253 1.00 91.12 88 CYS A CA 1
ATOM 674 C C . CYS A 1 88 ? -2.229 -17.078 -10.354 1.00 91.12 88 CYS A C 1
ATOM 676 O O . CYS A 1 88 ? -3.403 -17.315 -10.652 1.00 91.12 88 CYS A O 1
ATOM 678 N N . ALA A 1 89 ? -1.358 -18.050 -10.081 1.00 88.62 89 ALA A N 1
ATOM 679 C CA . ALA A 1 89 ? -1.709 -19.453 -10.259 1.00 88.62 89 ALA A CA 1
ATOM 680 C C . ALA A 1 89 ? -2.850 -19.901 -9.322 1.00 88.62 89 ALA A C 1
ATOM 682 O O . ALA A 1 89 ? -3.709 -20.680 -9.740 1.00 88.62 89 ALA A O 1
ATOM 683 N N . LEU A 1 90 ? -2.876 -19.365 -8.093 1.00 86.50 90 LEU A N 1
ATOM 684 C CA . LEU A 1 90 ? -3.826 -19.730 -7.036 1.00 86.50 90 LEU A CA 1
ATOM 685 C C . LEU A 1 90 ? -5.187 -19.029 -7.145 1.00 86.50 90 LEU A C 1
ATOM 687 O O . LEU A 1 90 ? -6.216 -19.685 -6.992 1.00 86.50 90 LEU A O 1
ATOM 691 N N . TYR A 1 91 ? -5.184 -17.715 -7.385 1.00 85.81 91 TYR A N 1
ATOM 692 C CA . TYR A 1 91 ? -6.392 -16.879 -7.326 1.00 85.81 91 TYR A CA 1
ATOM 693 C C . TYR A 1 91 ? -7.001 -16.562 -8.691 1.00 85.81 91 TYR A C 1
ATOM 695 O O . TYR A 1 91 ? -8.021 -15.884 -8.754 1.00 85.81 91 TYR A O 1
ATOM 703 N N . ASP A 1 92 ? -6.376 -17.014 -9.784 1.00 85.38 92 ASP A N 1
ATOM 704 C CA . ASP A 1 92 ? -6.872 -16.775 -11.147 1.00 85.38 92 ASP A CA 1
ATOM 705 C C . ASP A 1 92 ? -6.987 -15.264 -11.495 1.00 85.38 92 ASP A C 1
ATOM 707 O O . ASP A 1 92 ? -7.710 -14.845 -12.393 1.00 85.38 92 ASP A O 1
ATOM 711 N N . GLU A 1 93 ? -6.248 -14.412 -10.782 1.00 88.75 93 GLU A N 1
ATOM 712 C CA .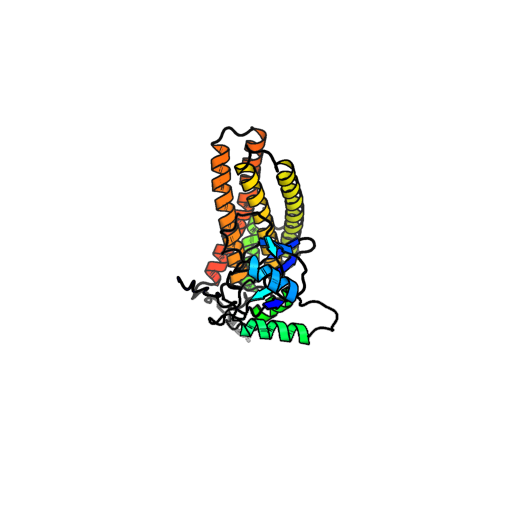 GLU A 1 93 ? -6.208 -12.965 -11.012 1.00 88.75 93 GLU A CA 1
ATOM 713 C C . GLU A 1 93 ? -5.110 -12.628 -12.030 1.00 88.75 93 GLU A C 1
ATOM 715 O O . GLU A 1 93 ? -4.014 -13.189 -11.931 1.00 88.75 93 GLU A O 1
ATOM 720 N N . PRO A 1 94 ? -5.344 -11.728 -13.004 1.00 91.31 94 PRO A N 1
ATOM 721 C CA . PRO A 1 94 ? -4.279 -11.286 -13.896 1.00 91.31 94 PRO A CA 1
ATOM 722 C C . PRO A 1 94 ? -3.161 -10.633 -13.080 1.00 91.31 94 PRO A C 1
ATOM 724 O O . PRO A 1 94 ? -3.424 -9.906 -12.116 1.00 91.31 94 PRO A O 1
ATOM 727 N N . ILE A 1 95 ? -1.914 -10.884 -13.473 1.00 91.81 95 ILE A N 1
ATOM 728 C CA . ILE A 1 95 ? -0.778 -10.166 -12.906 1.00 91.81 95 ILE A CA 1
ATOM 729 C C . ILE A 1 95 ? -0.795 -8.756 -13.477 1.00 91.81 95 ILE A C 1
ATOM 731 O O . ILE A 1 95 ? -0.720 -8.559 -14.692 1.00 91.81 95 ILE A O 1
ATOM 735 N N . VAL A 1 96 ? -0.932 -7.783 -12.586 1.00 88.06 96 VAL A N 1
ATOM 736 C CA . VAL A 1 96 ? -0.964 -6.364 -12.910 1.00 88.06 96 VAL A CA 1
ATOM 737 C C . VAL A 1 96 ? 0.099 -5.671 -12.078 1.00 88.06 96 VAL A C 1
ATOM 739 O O . VAL A 1 96 ? 0.098 -5.775 -10.854 1.00 88.06 96 VAL A O 1
ATOM 742 N N . ILE A 1 97 ? 0.998 -4.953 -12.740 1.00 81.50 97 ILE A N 1
ATOM 743 C CA . ILE A 1 97 ? 2.018 -4.127 -12.093 1.00 81.50 97 ILE A CA 1
ATOM 744 C C . ILE A 1 97 ? 1.871 -2.727 -12.665 1.00 81.50 97 ILE A C 1
ATOM 746 O O . ILE A 1 97 ? 1.768 -2.559 -13.882 1.00 81.50 97 ILE A O 1
ATOM 750 N N . ASN A 1 98 ? 1.797 -1.720 -11.800 1.00 71.75 98 ASN A N 1
ATOM 751 C CA . ASN A 1 98 ? 1.625 -0.327 -12.201 1.00 71.75 98 ASN A CA 1
ATOM 752 C C . ASN A 1 98 ? 0.375 -0.082 -13.080 1.00 71.75 98 ASN A C 1
ATOM 754 O O . ASN A 1 98 ? 0.315 0.855 -13.874 1.00 71.75 98 ASN A O 1
ATOM 758 N N . GLY A 1 99 ? -0.671 -0.905 -12.934 1.00 70.62 99 GLY A N 1
ATOM 759 C CA . GLY A 1 99 ? -1.893 -0.842 -13.752 1.00 70.62 99 GLY A CA 1
ATOM 760 C C . GLY A 1 99 ? -1.780 -1.458 -15.152 1.00 70.62 99 GLY A C 1
ATOM 761 O O . GLY A 1 99 ? -2.756 -1.431 -15.901 1.00 70.62 99 GLY A O 1
ATOM 762 N N . ARG A 1 100 ? -0.631 -2.046 -15.508 1.00 78.94 100 ARG A N 1
ATOM 763 C CA . ARG A 1 100 ? -0.433 -2.803 -16.749 1.00 78.94 100 ARG A CA 1
ATOM 764 C C . ARG A 1 100 ? -0.569 -4.296 -16.467 1.00 78.94 100 ARG A C 1
ATOM 766 O O . ARG A 1 100 ? 0.104 -4.825 -15.585 1.00 78.94 100 ARG A O 1
ATOM 773 N N . ARG A 1 101 ? -1.411 -4.989 -17.244 1.00 88.81 101 ARG A N 1
ATOM 774 C CA . ARG A 1 101 ? -1.401 -6.460 -17.285 1.00 88.81 101 ARG A CA 1
ATOM 775 C C . ARG A 1 101 ? -0.055 -6.921 -17.834 1.00 88.81 101 ARG A C 1
ATOM 777 O O . ARG A 1 101 ? 0.413 -6.373 -18.827 1.00 88.81 101 ARG A O 1
ATOM 784 N N . ILE A 1 102 ? 0.556 -7.907 -17.194 1.00 89.44 102 ILE A N 1
ATOM 785 C CA . ILE A 1 102 ? 1.864 -8.422 -17.597 1.00 89.44 102 ILE A CA 1
ATOM 786 C C . ILE A 1 102 ? 1.679 -9.536 -18.634 1.00 89.44 102 ILE A C 1
ATOM 788 O O . ILE A 1 102 ? 0.987 -10.517 -18.337 1.00 89.44 102 ILE A O 1
ATOM 792 N N . PRO A 1 103 ? 2.238 -9.400 -19.853 1.00 90.81 103 PRO A N 1
ATOM 793 C CA . PRO A 1 103 ? 2.263 -10.484 -20.828 1.00 90.81 103 PRO A CA 1
ATOM 794 C C . PRO A 1 103 ? 3.012 -11.701 -20.286 1.00 90.81 103 PRO A C 1
ATOM 796 O O . PRO A 1 103 ? 3.993 -11.568 -19.555 1.00 90.81 103 PRO A O 1
ATOM 799 N N . ALA A 1 104 ? 2.566 -12.895 -20.669 1.00 91.75 104 ALA A N 1
ATOM 800 C CA . ALA A 1 104 ? 3.246 -14.141 -20.330 1.00 91.75 104 ALA A CA 1
ATOM 801 C C . ALA A 1 104 ? 4.700 -14.154 -20.836 1.00 91.75 104 ALA A C 1
ATOM 803 O O . ALA A 1 104 ? 5.590 -14.575 -20.104 1.00 91.75 104 ALA A O 1
ATOM 804 N N . SER A 1 105 ? 4.938 -13.623 -22.041 1.00 89.56 105 SER A N 1
ATOM 805 C CA . SER A 1 105 ? 6.268 -13.500 -22.650 1.00 89.56 105 SER A CA 1
ATOM 806 C C . SER A 1 105 ? 7.217 -12.617 -21.841 1.00 89.56 105 SER A C 1
ATOM 808 O O . SER A 1 105 ? 8.340 -13.027 -21.576 1.00 89.56 105 SER A O 1
ATOM 810 N N . ASP A 1 106 ? 6.758 -11.439 -21.409 1.00 89.38 106 ASP A N 1
ATOM 811 C CA . ASP A 1 106 ? 7.580 -10.481 -20.656 1.00 89.38 106 ASP A CA 1
ATOM 812 C C . ASP A 1 106 ? 7.979 -11.074 -19.296 1.00 89.38 106 ASP A C 1
ATOM 814 O O . ASP A 1 106 ? 9.093 -10.874 -18.817 1.00 89.38 106 ASP A O 1
ATOM 818 N N . LEU A 1 107 ? 7.064 -11.819 -18.662 1.00 91.00 107 LEU A N 1
ATOM 819 C CA . LEU A 1 107 ? 7.338 -12.502 -17.399 1.00 91.00 107 LEU A CA 1
ATOM 820 C C . LEU A 1 107 ? 8.308 -13.675 -17.572 1.00 91.00 107 LEU A C 1
ATOM 822 O O . LEU A 1 107 ? 9.179 -13.860 -16.725 1.00 91.00 107 LEU A O 1
ATOM 826 N N . GLU A 1 108 ? 8.160 -14.452 -18.645 1.00 89.62 108 GLU A N 1
ATOM 827 C CA . GLU A 1 108 ? 9.095 -15.522 -19.009 1.00 89.62 108 GLU A CA 1
ATOM 828 C C . GLU A 1 108 ? 10.510 -14.969 -19.206 1.00 89.62 108 GLU A C 1
ATOM 830 O O . GLU A 1 108 ? 11.440 -15.438 -18.553 1.00 89.62 108 GLU A O 1
ATOM 835 N N . GLU A 1 109 ? 10.653 -13.905 -19.998 1.00 86.62 109 GLU A N 1
ATOM 836 C CA . GLU A 1 109 ? 11.931 -13.226 -20.223 1.00 86.62 109 GLU A CA 1
ATOM 837 C C . GLU A 1 109 ? 12.528 -12.677 -18.918 1.00 86.62 109 GLU A C 1
ATOM 839 O O . GLU A 1 109 ? 13.706 -12.885 -18.628 1.00 86.62 109 GLU A O 1
ATOM 844 N N . ALA A 1 110 ? 11.713 -12.023 -18.084 1.00 86.19 110 ALA A N 1
ATOM 845 C CA . ALA A 1 110 ? 12.162 -11.482 -16.804 1.00 86.19 110 ALA A CA 1
ATOM 846 C C . ALA A 1 110 ? 12.710 -12.569 -15.869 1.00 86.19 110 ALA A C 1
ATOM 848 O O . ALA A 1 110 ? 13.731 -12.364 -15.208 1.00 86.19 110 ALA A O 1
ATOM 849 N N . ILE A 1 111 ? 12.037 -13.721 -15.804 1.00 86.69 111 ILE A N 1
ATOM 850 C CA . ILE A 1 111 ? 12.486 -14.867 -15.007 1.00 86.69 111 ILE A CA 1
ATOM 851 C C . ILE A 1 111 ? 13.807 -15.400 -15.565 1.00 86.69 111 ILE A C 1
ATOM 853 O O . ILE A 1 111 ? 14.759 -15.540 -14.800 1.00 86.69 111 ILE A O 1
ATOM 857 N N . GLU A 1 112 ? 13.900 -15.621 -16.878 1.00 84.38 112 GLU A N 1
ATOM 858 C CA . GLU A 1 112 ? 15.114 -16.129 -17.527 1.00 84.38 112 GLU A CA 1
ATOM 859 C C . GLU A 1 112 ? 16.323 -15.210 -17.303 1.00 84.38 112 GLU A C 1
ATOM 861 O O . GLU A 1 112 ? 17.403 -15.685 -16.951 1.00 84.38 112 GLU A O 1
ATOM 866 N N . VAL A 1 113 ? 16.152 -13.891 -17.437 1.00 81.81 113 VAL A N 1
ATOM 867 C CA . VAL A 1 113 ? 17.230 -12.916 -17.205 1.00 81.81 113 VAL A CA 1
ATOM 868 C C . VAL A 1 113 ? 17.683 -12.929 -15.747 1.00 81.81 113 VAL A C 1
ATOM 870 O O . VAL A 1 113 ? 18.885 -12.955 -15.465 1.00 81.81 113 VAL A O 1
ATOM 873 N N . VAL A 1 114 ? 16.736 -12.927 -14.805 1.00 78.81 114 VAL A N 1
ATOM 874 C CA . VAL A 1 114 ? 17.059 -12.952 -13.374 1.00 78.81 114 VAL A CA 1
ATOM 875 C C . VAL A 1 114 ? 17.768 -14.256 -13.008 1.00 78.81 114 VAL A C 1
ATOM 877 O O . VAL A 1 114 ? 18.763 -14.208 -12.287 1.00 78.81 114 VAL A O 1
ATOM 880 N N . GLU A 1 115 ? 17.322 -15.398 -13.528 1.00 77.25 115 GLU A N 1
ATOM 881 C CA . GLU A 1 115 ? 17.972 -16.696 -13.316 1.00 77.25 115 GLU A CA 1
ATOM 882 C C . GLU A 1 115 ? 19.368 -16.762 -13.949 1.00 77.25 115 GLU A C 1
ATOM 884 O O . GLU A 1 115 ? 20.294 -17.279 -13.327 1.00 77.25 115 GLU A O 1
ATOM 889 N N . PHE A 1 116 ? 19.556 -16.188 -15.140 1.00 69.56 116 PHE A N 1
ATOM 890 C CA . PHE A 1 116 ? 20.854 -16.144 -15.816 1.00 69.56 116 PHE A CA 1
ATOM 891 C C . PHE A 1 116 ? 21.876 -15.268 -15.078 1.00 69.56 116 PHE A C 1
ATOM 893 O O . PHE A 1 116 ? 23.068 -15.569 -15.064 1.00 69.56 116 PHE A O 1
ATOM 900 N N . SER A 1 117 ? 21.414 -14.187 -14.449 1.00 59.78 117 SER A N 1
ATOM 901 C CA . SER A 1 117 ? 22.262 -13.245 -13.707 1.00 59.78 117 SER A CA 1
ATOM 902 C C . SER A 1 117 ? 22.700 -13.731 -12.315 1.00 59.78 117 SER A C 1
ATOM 904 O O . SER A 1 117 ? 23.447 -13.027 -11.634 1.00 59.78 117 SER A O 1
ATOM 906 N N . ARG A 1 118 ? 22.242 -14.911 -11.872 1.00 59.50 118 ARG A N 1
ATOM 907 C CA . ARG A 1 118 ? 22.448 -15.430 -10.511 1.00 59.50 118 ARG A CA 1
ATOM 908 C C . ARG A 1 118 ? 23.366 -16.649 -10.470 1.00 59.50 118 ARG A C 1
ATOM 910 O O . ARG A 1 118 ? 23.321 -17.519 -11.337 1.00 59.50 118 ARG A O 1
ATOM 917 N N . ASP A 1 119 ? 24.146 -16.758 -9.394 1.00 52.75 119 ASP A N 1
ATOM 918 C CA . ASP A 1 119 ? 24.799 -18.017 -9.028 1.00 52.75 119 ASP A CA 1
ATOM 919 C C . ASP A 1 119 ? 23.735 -19.069 -8.667 1.00 52.75 119 ASP A C 1
ATOM 921 O O . ASP A 1 119 ? 22.742 -18.775 -7.999 1.00 52.75 119 ASP A O 1
ATOM 925 N N . LYS A 1 120 ? 23.950 -20.315 -9.111 1.00 45.69 120 LYS A N 1
ATOM 926 C CA . LYS A 1 120 ? 22.983 -21.439 -9.151 1.00 45.69 120 LYS A CA 1
ATOM 927 C C . LYS A 1 120 ? 22.353 -21.873 -7.808 1.00 45.69 120 LYS A C 1
ATOM 929 O O . LYS A 1 120 ? 21.666 -22.893 -7.773 1.00 45.69 120 LYS A O 1
ATOM 934 N N . SER A 1 121 ? 22.601 -21.174 -6.703 1.00 43.12 121 SER A N 1
ATOM 935 C CA . SER A 1 121 ? 22.157 -21.542 -5.352 1.00 43.12 121 SER A CA 1
ATOM 936 C C . SER A 1 121 ? 21.016 -20.696 -4.779 1.00 43.12 121 SER A C 1
ATOM 938 O O . SER A 1 121 ? 20.539 -21.022 -3.694 1.00 43.12 121 SER A O 1
ATOM 940 N N . GLU A 1 122 ? 20.558 -19.639 -5.456 1.00 46.16 122 GLU A N 1
ATOM 941 C CA . GLU A 1 122 ? 19.467 -18.791 -4.955 1.00 46.16 122 GLU A CA 1
ATOM 942 C C . GLU A 1 122 ? 18.161 -18.994 -5.733 1.00 46.16 122 GLU A C 1
ATOM 944 O O . GLU A 1 122 ? 18.136 -18.922 -6.959 1.00 46.16 122 GLU A O 1
ATOM 949 N N . GLU A 1 123 ? 17.052 -19.215 -5.014 1.00 51.72 123 GLU A N 1
ATOM 950 C CA . GLU A 1 123 ? 15.705 -19.214 -5.600 1.00 51.72 123 GLU A CA 1
ATOM 951 C C . GLU A 1 123 ? 15.424 -17.880 -6.325 1.00 51.72 123 GLU A C 1
ATOM 953 O O . GLU A 1 123 ? 15.957 -16.830 -5.958 1.00 51.72 123 GLU A O 1
ATOM 958 N N . SER A 1 124 ? 14.579 -17.913 -7.360 1.00 58.44 124 SER A N 1
ATOM 959 C CA . SER A 1 124 ? 14.160 -16.741 -8.142 1.00 58.44 124 SER A CA 1
ATOM 960 C C . SER A 1 124 ? 13.766 -15.557 -7.239 1.00 58.44 124 SER A C 1
ATOM 962 O O . SER A 1 124 ? 12.802 -15.653 -6.473 1.00 58.44 124 SER A O 1
ATOM 964 N N . CYS A 1 125 ? 14.480 -14.432 -7.331 1.00 76.38 125 CYS A N 1
ATOM 965 C CA . CYS A 1 125 ? 14.186 -13.229 -6.547 1.00 76.38 125 CYS A CA 1
ATOM 966 C C . CYS A 1 125 ? 12.993 -12.489 -7.139 1.00 76.38 125 CYS A C 1
ATOM 968 O O . CYS A 1 125 ? 13.121 -11.765 -8.126 1.00 76.38 125 CYS A O 1
ATOM 970 N N . ALA A 1 126 ? 11.834 -12.646 -6.506 1.00 82.44 126 ALA A N 1
ATOM 971 C CA . ALA A 1 126 ? 10.617 -11.939 -6.883 1.00 82.44 126 ALA A CA 1
ATOM 972 C C . ALA A 1 126 ? 10.794 -10.403 -6.961 1.00 82.44 126 ALA A C 1
ATOM 974 O O . ALA A 1 126 ? 10.366 -9.837 -7.969 1.00 82.44 126 ALA A O 1
ATOM 975 N N . PRO A 1 127 ? 11.517 -9.729 -6.036 1.00 79.00 127 PRO A N 1
ATOM 976 C CA . PRO A 1 127 ? 11.831 -8.302 -6.182 1.00 79.00 127 PRO A CA 1
ATOM 977 C C . PRO A 1 127 ? 12.631 -7.961 -7.448 1.00 79.00 127 PRO A C 1
ATOM 979 O O . PRO A 1 127 ? 12.433 -6.910 -8.051 1.00 79.00 127 PRO A O 1
ATOM 982 N N . CYS A 1 128 ? 13.517 -8.856 -7.882 1.00 80.12 128 CYS A N 1
ATOM 983 C CA . CYS A 1 128 ? 14.362 -8.665 -9.056 1.00 80.12 128 CYS A CA 1
ATOM 984 C C . CYS A 1 128 ? 13.546 -8.811 -10.347 1.00 80.12 128 CYS A C 1
ATOM 986 O O . CYS A 1 128 ? 13.701 -8.008 -11.264 1.00 80.12 128 CYS A O 1
ATOM 988 N N . ILE A 1 129 ? 12.632 -9.790 -10.391 1.00 85.75 129 ILE A N 1
ATOM 989 C CA . ILE A 1 129 ? 11.687 -9.975 -11.505 1.00 85.75 129 ILE A CA 1
ATOM 990 C C . ILE A 1 129 ? 10.749 -8.766 -11.588 1.00 85.75 129 ILE A C 1
ATOM 992 O O . ILE A 1 129 ? 10.548 -8.215 -12.667 1.00 85.75 129 ILE A O 1
ATOM 996 N N . TYR A 1 130 ? 10.220 -8.310 -10.446 1.00 83.25 130 TYR A N 1
ATOM 997 C CA . TYR A 1 130 ? 9.412 -7.093 -10.371 1.00 83.25 130 TYR A CA 1
ATOM 998 C C . TYR A 1 130 ? 10.171 -5.888 -10.939 1.00 83.25 130 TYR A C 1
ATOM 1000 O O . TYR A 1 130 ? 9.657 -5.212 -11.828 1.00 83.25 130 TYR A O 1
ATOM 1008 N N . LYS A 1 131 ? 11.416 -5.669 -10.489 1.00 76.75 131 LYS A N 1
ATOM 1009 C CA . LYS A 1 131 ? 12.280 -4.584 -10.974 1.00 76.75 131 LYS A CA 1
ATOM 1010 C C . LYS A 1 131 ? 12.474 -4.661 -12.487 1.00 76.75 131 LYS A C 1
ATOM 1012 O O . LYS A 1 131 ? 12.199 -3.685 -13.179 1.00 76.75 131 LYS A O 1
ATOM 1017 N N . TYR A 1 132 ? 12.849 -5.825 -13.014 1.00 80.50 132 TYR A N 1
ATOM 1018 C CA . TYR A 1 132 ? 13.029 -6.019 -14.453 1.00 80.50 132 TYR A CA 1
ATOM 1019 C C . TYR A 1 132 ? 11.764 -5.657 -15.244 1.00 80.50 132 TYR A C 1
ATOM 1021 O O . TYR A 1 132 ? 11.831 -4.868 -16.186 1.00 80.50 132 TYR A O 1
ATOM 1029 N N . LEU A 1 133 ? 10.599 -6.163 -14.825 1.00 81.75 133 LEU A N 1
ATOM 1030 C CA . LEU A 1 133 ? 9.320 -5.886 -15.486 1.00 81.75 133 LEU A CA 1
ATOM 1031 C C . LEU A 1 133 ? 8.958 -4.397 -15.462 1.00 81.75 133 LEU A C 1
ATOM 1033 O O . LEU A 1 133 ? 8.392 -3.888 -16.429 1.00 81.75 133 LEU A O 1
ATOM 1037 N N . THR A 1 134 ? 9.307 -3.683 -14.390 1.00 74.75 134 THR A N 1
ATOM 1038 C CA . THR A 1 134 ? 9.093 -2.231 -14.305 1.00 74.75 134 THR A CA 1
ATOM 1039 C C . THR A 1 134 ? 10.076 -1.411 -15.139 1.00 74.75 134 THR A C 1
ATOM 1041 O O . THR A 1 134 ? 9.731 -0.306 -15.554 1.00 74.75 134 THR A O 1
ATOM 1044 N N . THR A 1 135 ? 11.276 -1.932 -15.407 1.00 68.81 135 THR A N 1
ATOM 1045 C CA . THR A 1 135 ? 12.314 -1.236 -16.183 1.00 68.81 135 THR A CA 1
ATOM 1046 C C . THR A 1 135 ? 12.183 -1.497 -17.687 1.00 68.81 135 THR A C 1
ATOM 1048 O O . THR A 1 135 ? 12.312 -0.570 -18.481 1.00 68.81 135 THR A O 1
ATOM 1051 N N . MET A 1 136 ? 11.896 -2.739 -18.089 1.00 65.25 136 MET A N 1
ATOM 1052 C CA . MET A 1 136 ? 11.859 -3.171 -19.497 1.00 65.25 136 MET A CA 1
ATOM 1053 C C . MET A 1 136 ? 10.471 -3.044 -20.136 1.00 65.25 136 MET A C 1
ATOM 1055 O O . MET A 1 136 ? 10.348 -2.938 -21.358 1.00 65.25 136 MET A O 1
ATOM 1059 N N . GLY A 1 137 ? 9.413 -2.995 -19.319 1.00 54.81 137 GLY A N 1
ATOM 1060 C CA . GLY A 1 137 ? 8.025 -2.820 -19.742 1.00 54.81 137 GLY A CA 1
ATOM 1061 C C . GLY A 1 137 ? 7.704 -1.402 -20.221 1.00 54.81 137 GLY A C 1
ATOM 1062 O O . GLY A 1 137 ? 6.802 -0.775 -19.682 1.00 54.81 137 GLY A O 1
ATOM 1063 N N . SER A 1 138 ? 8.431 -0.906 -21.222 1.00 45.84 138 SER A N 1
ATOM 1064 C CA . SER A 1 138 ? 8.137 0.251 -22.085 1.00 45.84 138 SER A CA 1
ATOM 1065 C C . SER A 1 138 ? 6.765 0.928 -21.886 1.00 45.84 138 SER A C 1
ATOM 1067 O O . SER A 1 138 ? 5.817 0.621 -22.601 1.00 45.84 138 SER A O 1
ATOM 1069 N N . ILE A 1 139 ? 6.686 1.884 -20.948 1.00 49.56 139 ILE A N 1
ATOM 1070 C CA . ILE A 1 139 ? 6.027 3.198 -21.079 1.00 49.56 139 ILE A CA 1
ATOM 1071 C C . ILE A 1 139 ? 6.833 4.163 -20.202 1.00 49.56 139 ILE A C 1
ATOM 1073 O O . ILE A 1 139 ? 6.944 3.973 -18.992 1.00 49.56 139 ILE A O 1
ATOM 1077 N N . PHE A 1 140 ? 7.401 5.186 -20.837 1.00 52.12 140 PHE A N 1
ATOM 1078 C CA . PHE A 1 140 ? 8.054 6.320 -20.195 1.00 52.12 140 PHE A CA 1
ATOM 1079 C C . PHE A 1 140 ? 7.008 7.132 -19.419 1.00 52.12 140 PHE A C 1
ATOM 1081 O O . PHE A 1 140 ? 6.487 8.122 -19.928 1.00 52.12 140 PHE A O 1
ATOM 1088 N N . GLU A 1 141 ? 6.657 6.715 -18.201 1.00 57.88 141 GLU A N 1
ATOM 1089 C CA . GLU A 1 141 ? 6.285 7.733 -17.223 1.00 57.88 141 GLU A CA 1
ATOM 1090 C C . GLU A 1 141 ? 7.596 8.425 -16.836 1.00 57.88 141 GLU A C 1
ATOM 1092 O O . GLU A 1 141 ? 8.496 7.742 -16.325 1.00 57.88 141 GLU A O 1
ATOM 1097 N N . PRO A 1 142 ? 7.753 9.723 -17.155 1.00 62.94 142 PRO A N 1
ATOM 1098 C CA . PRO A 1 142 ? 8.953 10.446 -16.784 1.00 62.94 142 PRO A CA 1
ATOM 1099 C C . PRO A 1 142 ? 9.132 10.359 -15.269 1.00 62.94 142 PRO A C 1
ATOM 1101 O O . PRO A 1 142 ? 8.166 10.348 -14.499 1.00 62.94 142 PRO A O 1
ATOM 1104 N N . GLU A 1 143 ? 10.382 10.225 -14.850 1.00 71.38 143 GLU A N 1
ATOM 1105 C CA . GLU A 1 143 ? 10.722 10.362 -13.439 1.00 71.38 143 GLU A CA 1
ATOM 1106 C C . GLU A 1 143 ? 10.392 11.777 -12.991 1.00 71.38 143 GLU A C 1
ATOM 1108 O O . GLU A 1 143 ? 10.342 12.697 -13.807 1.00 71.38 143 GLU A O 1
ATOM 1113 N N . LEU A 1 144 ? 10.150 11.941 -11.692 1.00 75.50 144 LEU A N 1
ATOM 1114 C CA . LEU A 1 144 ? 10.070 13.285 -11.148 1.00 75.50 144 LEU A CA 1
ATOM 1115 C C . LEU A 1 144 ? 11.440 13.934 -11.306 1.00 75.50 144 LEU A C 1
ATOM 1117 O O . LEU A 1 144 ? 12.436 13.411 -10.801 1.00 75.50 144 LEU A O 1
ATOM 1121 N N . GLU A 1 145 ? 11.477 15.102 -11.936 1.00 82.50 145 GLU A N 1
ATOM 1122 C CA . GLU A 1 145 ? 12.671 15.935 -11.912 1.00 82.50 145 GLU A CA 1
ATOM 1123 C C . GLU A 1 145 ? 13.036 16.255 -10.449 1.00 82.50 145 GLU A C 1
ATOM 1125 O O . GLU A 1 145 ? 12.146 16.342 -9.594 1.00 82.50 145 GLU A O 1
ATOM 1130 N N . PRO A 1 146 ? 14.313 16.499 -10.100 1.00 81.94 146 PRO A N 1
ATOM 1131 C CA . PRO A 1 146 ? 14.721 16.723 -8.708 1.00 81.94 146 PRO A CA 1
ATOM 1132 C C . PRO A 1 146 ? 13.911 17.807 -7.974 1.00 81.94 146 PRO A C 1
ATOM 1134 O O . PRO A 1 146 ? 13.657 17.711 -6.770 1.00 81.94 146 PRO A O 1
ATOM 1137 N N . VAL A 1 147 ? 13.466 18.836 -8.703 1.00 83.94 147 VAL A N 1
ATOM 1138 C CA . VAL A 1 147 ? 12.599 19.905 -8.182 1.00 83.94 147 VAL A CA 1
ATOM 1139 C C . VAL A 1 147 ? 11.186 19.390 -7.877 1.00 83.94 147 VAL A C 1
ATOM 1141 O O . VAL A 1 147 ? 10.614 19.734 -6.843 1.00 83.94 147 VAL A O 1
ATOM 1144 N N . GLU A 1 148 ? 10.630 18.543 -8.740 1.00 85.50 148 GLU A N 1
ATOM 1145 C CA . GLU A 1 148 ? 9.309 17.929 -8.582 1.00 85.50 148 GLU A CA 1
ATOM 1146 C C . GLU A 1 148 ? 9.309 16.885 -7.461 1.00 85.50 148 GLU A C 1
ATOM 1148 O O . GLU A 1 148 ? 8.388 16.855 -6.642 1.00 85.50 148 GLU A O 1
ATOM 1153 N N . ALA A 1 149 ? 10.375 16.086 -7.363 1.00 84.44 149 ALA A N 1
ATOM 1154 C CA . ALA A 1 149 ? 10.601 15.143 -6.272 1.00 84.44 149 ALA A CA 1
ATOM 1155 C C . ALA A 1 149 ? 10.661 15.874 -4.924 1.00 84.44 149 ALA A C 1
ATOM 1157 O O . ALA A 1 149 ? 9.971 15.501 -3.972 1.00 84.44 149 ALA A O 1
ATOM 1158 N N . ARG A 1 150 ? 11.407 16.986 -4.855 1.00 84.81 150 ARG A N 1
ATOM 1159 C CA . ARG A 1 150 ? 11.459 17.842 -3.664 1.00 84.81 150 ARG A CA 1
ATOM 1160 C C . ARG A 1 150 ? 10.088 18.417 -3.311 1.00 84.81 150 ARG A C 1
ATOM 1162 O O . ARG A 1 150 ? 9.690 18.334 -2.154 1.00 84.81 150 ARG A O 1
ATOM 1169 N N . ARG A 1 151 ? 9.361 18.968 -4.288 1.00 86.44 151 ARG A N 1
ATOM 1170 C CA . ARG A 1 151 ? 8.014 19.528 -4.082 1.00 86.44 151 ARG A CA 1
ATOM 1171 C C . ARG A 1 151 ? 7.037 18.469 -3.561 1.00 86.44 151 ARG A C 1
ATOM 1173 O O . ARG A 1 151 ? 6.256 18.745 -2.655 1.00 86.44 151 ARG A O 1
ATOM 1180 N N . THR A 1 152 ? 7.123 17.254 -4.096 1.00 86.44 152 THR A N 1
ATOM 1181 C CA . THR A 1 152 ? 6.330 16.086 -3.682 1.00 86.44 152 THR A CA 1
ATOM 1182 C C . THR A 1 152 ? 6.613 15.707 -2.226 1.00 86.44 152 THR A C 1
ATOM 1184 O O . THR A 1 152 ? 5.686 15.517 -1.437 1.00 86.44 152 THR A O 1
ATOM 1187 N N . LEU A 1 153 ? 7.891 15.656 -1.839 1.00 87.56 153 LEU A N 1
ATOM 1188 C CA . LEU A 1 153 ? 8.308 15.376 -0.464 1.00 87.56 153 LEU A CA 1
ATOM 1189 C C . LEU A 1 153 ? 7.868 16.470 0.509 1.00 87.56 153 LEU A C 1
ATOM 1191 O O . LEU A 1 153 ? 7.334 16.168 1.576 1.00 87.56 153 LEU A O 1
ATOM 1195 N N . GLU A 1 154 ? 8.048 17.734 0.135 1.00 88.69 154 GLU A N 1
ATOM 1196 C CA . GLU A 1 154 ? 7.661 18.881 0.951 1.00 88.69 154 GLU A CA 1
ATOM 1197 C C . GLU A 1 154 ? 6.147 18.910 1.204 1.00 88.69 154 GLU A C 1
ATOM 1199 O O . GLU A 1 154 ? 5.714 19.097 2.344 1.00 88.69 154 GLU A O 1
ATOM 1204 N N . ALA A 1 155 ? 5.343 18.649 0.167 1.00 87.56 155 ALA A N 1
ATOM 1205 C CA . ALA A 1 155 ? 3.887 18.595 0.266 1.00 87.56 155 ALA A CA 1
ATOM 1206 C C . ALA A 1 155 ? 3.400 17.541 1.271 1.00 87.56 155 ALA A C 1
ATOM 1208 O O . ALA A 1 155 ? 2.417 17.779 1.977 1.00 87.56 155 ALA A O 1
ATOM 1209 N N . TYR A 1 156 ? 4.090 16.402 1.354 1.00 90.56 156 TYR A N 1
ATOM 1210 C CA . TYR A 1 156 ? 3.781 15.337 2.302 1.00 90.56 156 TYR A CA 1
ATOM 1211 C C . TYR A 1 156 ? 4.280 15.663 3.719 1.00 90.56 156 TYR A C 1
ATOM 1213 O O . TYR A 1 156 ? 3.508 15.663 4.680 1.00 90.56 156 TYR A O 1
ATOM 1221 N N . VAL A 1 157 ? 5.564 16.011 3.857 1.00 88.38 157 VAL A N 1
ATOM 1222 C CA . VAL A 1 157 ? 6.232 16.22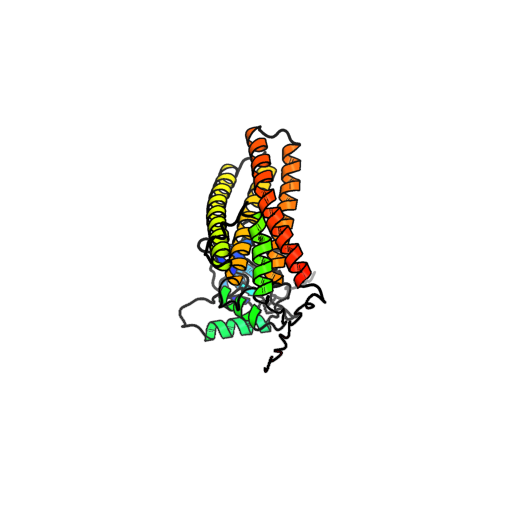1 5.153 1.00 88.38 157 VAL A CA 1
ATOM 1223 C C . VAL A 1 157 ? 5.651 17.404 5.931 1.00 88.38 157 VAL A C 1
ATOM 1225 O O . VAL A 1 157 ? 5.559 17.339 7.158 1.00 88.38 157 VAL A O 1
ATOM 1228 N N . LYS A 1 158 ? 5.185 18.455 5.243 1.00 86.81 158 LYS A N 1
ATOM 1229 C CA . LYS A 1 158 ? 4.562 19.637 5.865 1.00 86.81 158 LYS A CA 1
ATOM 1230 C C . LYS A 1 158 ? 3.421 19.294 6.830 1.00 86.81 158 LYS A C 1
ATOM 1232 O O . LYS A 1 158 ? 3.192 20.027 7.784 1.00 86.81 158 LYS A O 1
ATOM 1237 N N . HIS A 1 159 ? 2.700 18.205 6.579 1.00 85.06 159 HIS A N 1
ATOM 1238 C CA . HIS A 1 159 ? 1.569 17.776 7.405 1.00 85.06 159 HIS A CA 1
ATOM 1239 C C . HIS A 1 159 ? 1.938 16.721 8.454 1.00 85.06 159 HIS A C 1
ATOM 1241 O O . HIS A 1 159 ? 1.132 16.438 9.340 1.00 85.06 159 HIS A O 1
ATOM 1247 N N . LEU A 1 160 ? 3.146 16.158 8.378 1.00 83.31 160 LEU A N 1
ATOM 1248 C CA . LEU A 1 160 ? 3.658 15.213 9.368 1.00 83.31 160 LEU A CA 1
ATOM 1249 C C . LEU A 1 160 ? 4.309 15.909 10.565 1.00 83.31 160 LEU A C 1
ATOM 1251 O O . LEU A 1 160 ? 4.316 15.357 11.663 1.00 83.31 160 LEU A O 1
ATOM 1255 N N . THR A 1 161 ? 4.822 17.128 10.380 1.00 79.50 161 THR A N 1
ATOM 1256 C CA . THR A 1 161 ? 5.511 17.876 11.439 1.00 79.50 161 THR A CA 1
ATOM 1257 C C . THR A 1 161 ? 4.990 19.302 11.542 1.00 79.50 161 THR A C 1
ATOM 1259 O O . THR A 1 161 ? 4.935 20.003 10.536 1.00 79.50 161 THR A O 1
ATOM 1262 N N . ASP A 1 162 ? 4.697 19.765 12.760 1.00 66.31 162 ASP A N 1
ATOM 1263 C CA . ASP A 1 162 ? 4.173 21.119 12.988 1.00 66.31 162 ASP A CA 1
ATOM 1264 C C . ASP A 1 162 ? 5.202 22.222 12.635 1.00 66.31 162 ASP A C 1
ATOM 1266 O O . ASP A 1 162 ? 4.800 23.343 12.322 1.00 66.31 162 ASP A O 1
ATOM 1270 N N . LYS A 1 163 ? 6.511 21.904 12.619 1.00 57.31 163 LYS A N 1
ATOM 1271 C CA . LYS A 1 163 ? 7.611 22.686 12.015 1.00 57.31 163 LYS A CA 1
ATOM 1272 C C . LYS A 1 163 ? 8.801 21.757 11.716 1.00 57.31 163 LYS A C 1
ATOM 1274 O O . LYS A 1 163 ? 9.348 21.213 12.676 1.00 57.31 163 LYS A O 1
ATOM 1279 N N . PRO A 1 164 ? 9.251 21.576 10.462 1.00 57.75 164 PRO A N 1
ATOM 1280 C CA . PRO A 1 164 ? 10.570 20.997 10.239 1.00 57.75 164 PRO A CA 1
ATOM 1281 C C . PRO A 1 164 ? 11.601 21.992 10.790 1.00 57.75 164 PRO A C 1
ATOM 1283 O O . PRO A 1 164 ? 11.571 23.172 10.438 1.00 57.75 164 PRO A O 1
ATOM 1286 N N . ASP A 1 165 ? 12.464 21.559 11.708 1.00 53.97 165 ASP A N 1
ATOM 1287 C CA . ASP A 1 165 ? 13.571 22.390 12.187 1.00 53.97 165 ASP A CA 1
ATOM 1288 C C . ASP A 1 165 ? 14.622 22.462 11.073 1.00 53.97 165 ASP A C 1
ATOM 1290 O O . ASP A 1 165 ? 15.467 21.584 10.916 1.00 53.97 165 ASP A O 1
ATOM 1294 N N . MET A 1 166 ? 14.475 23.466 10.208 1.00 53.78 166 MET A N 1
ATOM 1295 C CA . MET A 1 166 ? 15.223 23.620 8.957 1.00 53.78 166 MET A CA 1
ATOM 1296 C C . MET A 1 166 ? 16.599 24.259 9.166 1.00 53.78 166 MET A C 1
ATOM 1298 O O . MET A 1 166 ? 16.963 25.104 8.363 1.00 53.78 166 MET A O 1
ATOM 1302 N N . GLY A 1 167 ? 17.321 23.905 10.239 1.00 59.75 167 GLY A N 1
ATOM 1303 C CA . GLY A 1 167 ? 18.568 24.540 10.703 1.00 59.75 167 GLY A CA 1
ATOM 1304 C C . GLY A 1 167 ? 19.624 24.842 9.620 1.00 59.75 167 GLY A C 1
ATOM 1305 O O . GLY A 1 167 ? 19.478 25.758 8.823 1.00 59.75 167 GLY A O 1
ATOM 1306 N N . THR A 1 168 ? 20.761 24.143 9.626 1.00 56.78 168 THR A N 1
ATOM 1307 C CA . THR A 1 168 ? 21.780 24.233 8.549 1.00 56.78 168 THR A CA 1
ATOM 1308 C C . THR A 1 168 ? 21.819 22.975 7.684 1.00 56.78 168 THR A C 1
ATOM 1310 O O . THR A 1 168 ? 22.717 22.816 6.864 1.00 56.78 168 THR A O 1
ATOM 1313 N N . GLU A 1 169 ? 20.897 22.044 7.923 1.00 71.75 169 GLU A N 1
ATOM 1314 C CA . GLU A 1 169 ? 20.845 20.756 7.237 1.00 71.75 169 GLU A CA 1
ATOM 1315 C C . GLU A 1 169 ? 20.182 20.897 5.865 1.00 71.75 169 GLU A C 1
ATOM 1317 O O . GLU A 1 169 ? 19.241 21.673 5.682 1.00 71.75 169 GLU A O 1
ATOM 1322 N N . GLU A 1 170 ? 20.659 20.116 4.896 1.00 76.94 170 GLU A N 1
ATOM 1323 C CA . GLU A 1 170 ? 20.045 20.044 3.573 1.00 76.94 170 GLU A CA 1
ATOM 1324 C C . GLU A 1 170 ? 18.595 19.524 3.692 1.00 76.94 170 GLU A C 1
ATOM 1326 O O . GLU A 1 170 ? 18.362 18.513 4.364 1.00 76.94 170 GLU A O 1
ATOM 1331 N N . PRO A 1 171 ? 17.601 20.138 3.017 1.00 77.94 171 PRO A N 1
ATOM 1332 C CA . PRO A 1 171 ? 16.190 19.752 3.131 1.00 77.94 171 PRO A CA 1
ATOM 1333 C C . PRO A 1 171 ? 15.922 18.255 2.920 1.00 77.94 171 PRO A C 1
ATOM 1335 O O . PRO A 1 171 ? 15.071 17.674 3.589 1.00 77.94 171 PRO A O 1
ATOM 1338 N N . ALA A 1 172 ? 16.678 17.610 2.026 1.00 78.19 172 ALA A N 1
ATOM 1339 C CA . ALA A 1 172 ? 16.566 16.177 1.771 1.00 78.19 172 ALA A CA 1
ATOM 1340 C C . ALA A 1 172 ? 16.907 15.323 3.008 1.00 78.19 172 ALA A C 1
ATOM 1342 O O . ALA A 1 172 ? 16.219 14.338 3.279 1.00 78.19 172 ALA A O 1
ATOM 1343 N N . GLU A 1 173 ? 17.919 15.707 3.791 1.00 81.94 173 GLU A N 1
ATOM 1344 C CA . GLU A 1 173 ? 18.307 14.994 5.015 1.00 81.94 173 GLU A CA 1
ATOM 1345 C C . GLU A 1 173 ? 17.235 15.130 6.101 1.00 81.94 173 GLU A C 1
ATOM 1347 O O . GLU A 1 173 ? 16.918 14.161 6.798 1.00 81.94 173 GLU A O 1
ATOM 1352 N N . ILE A 1 174 ? 16.618 16.310 6.196 1.00 84.00 174 ILE A N 1
ATOM 1353 C CA . ILE A 1 174 ? 15.507 16.578 7.114 1.00 84.00 174 ILE A CA 1
ATOM 1354 C C . ILE A 1 174 ? 14.307 15.697 6.752 1.00 84.00 174 ILE A C 1
ATOM 1356 O O . ILE A 1 174 ? 13.757 15.011 7.618 1.00 84.00 174 ILE A O 1
ATOM 1360 N N . TYR A 1 175 ? 13.933 15.645 5.469 1.00 87.00 175 TYR A N 1
ATOM 1361 C CA . TYR A 1 175 ? 12.835 14.795 4.999 1.00 87.00 175 TYR A CA 1
ATOM 1362 C C . TYR A 1 175 ? 13.113 13.315 5.277 1.00 87.00 175 TYR A C 1
ATOM 1364 O O . TYR A 1 175 ? 12.246 12.621 5.810 1.00 87.00 175 TYR A O 1
ATOM 1372 N N . GLN A 1 176 ? 14.334 12.835 5.016 1.00 85.62 176 GLN A N 1
ATOM 1373 C CA . GLN A 1 176 ? 14.729 11.463 5.342 1.00 85.62 176 GLN A CA 1
ATOM 1374 C C . GLN A 1 176 ? 14.603 11.156 6.836 1.00 85.62 176 GLN A C 1
ATOM 1376 O O . GLN A 1 176 ? 14.091 10.096 7.204 1.00 85.62 176 GLN A O 1
ATOM 1381 N N . LYS A 1 177 ? 15.063 12.059 7.713 1.00 87.56 177 LYS A N 1
ATOM 1382 C CA . LYS A 1 177 ? 14.961 11.883 9.170 1.00 87.56 177 LYS A CA 1
ATOM 1383 C C . LYS A 1 177 ? 13.508 11.780 9.619 1.00 87.56 177 LYS A C 1
ATOM 1385 O O . LYS A 1 177 ? 13.189 10.880 10.400 1.00 87.56 177 LYS A O 1
ATOM 1390 N N . ILE A 1 178 ? 12.637 12.645 9.099 1.00 88.44 178 ILE A N 1
ATOM 1391 C CA . ILE A 1 178 ? 11.201 12.635 9.405 1.00 88.44 178 ILE A CA 1
ATOM 1392 C C . ILE A 1 178 ? 10.576 11.316 8.938 1.00 88.44 178 ILE A C 1
ATOM 1394 O O . ILE A 1 178 ? 10.030 10.580 9.760 1.00 88.44 178 ILE A O 1
ATOM 1398 N N . LEU A 1 179 ? 10.744 10.946 7.664 1.00 88.06 179 LEU A N 1
ATOM 1399 C CA . LEU A 1 179 ? 10.191 9.707 7.102 1.00 88.06 179 LEU A CA 1
ATOM 1400 C C . LEU A 1 179 ? 10.678 8.460 7.858 1.00 88.06 179 LEU A C 1
ATOM 1402 O O . LEU A 1 179 ? 9.880 7.591 8.209 1.00 88.06 179 LEU A O 1
ATOM 1406 N N . ARG A 1 180 ? 11.974 8.380 8.196 1.00 85.69 180 ARG A N 1
ATOM 1407 C CA . ARG A 1 180 ? 12.538 7.275 8.997 1.00 85.69 180 ARG A CA 1
ATOM 1408 C C . ARG A 1 180 ? 12.039 7.274 10.444 1.00 85.69 180 ARG A C 1
ATOM 1410 O O . ARG A 1 180 ? 11.979 6.210 11.063 1.00 85.69 180 ARG A O 1
ATOM 1417 N N . SER A 1 181 ? 11.720 8.433 11.021 1.00 87.88 181 SER A N 1
ATOM 1418 C CA . SER A 1 181 ? 11.100 8.513 12.349 1.00 87.88 181 SER A CA 1
ATOM 1419 C C . SER A 1 181 ? 9.690 7.941 12.324 1.00 87.88 181 SER A C 1
ATOM 1421 O O . SER A 1 181 ? 9.407 7.004 13.069 1.00 87.88 181 SER A O 1
ATOM 1423 N N . HIS A 1 182 ? 8.858 8.406 11.393 1.00 87.44 182 HIS A N 1
ATOM 1424 C CA . HIS A 1 182 ? 7.498 7.900 11.229 1.00 87.44 182 HIS A CA 1
ATOM 1425 C C . HIS A 1 182 ? 7.481 6.408 10.883 1.00 87.44 182 HIS A C 1
ATOM 1427 O O . HIS A 1 182 ? 6.705 5.649 11.452 1.00 87.44 182 HIS A O 1
ATOM 1433 N N . LEU A 1 183 ? 8.393 5.929 10.030 1.00 83.50 183 LEU A N 1
ATOM 1434 C CA . LEU A 1 183 ? 8.505 4.499 9.732 1.00 83.50 183 LEU A CA 1
ATOM 1435 C C . LEU A 1 183 ? 8.752 3.654 10.997 1.00 83.50 183 LEU A C 1
ATOM 1437 O O . LEU A 1 183 ? 8.165 2.582 11.152 1.00 83.50 183 LEU A O 1
ATOM 1441 N N . ARG A 1 184 ? 9.579 4.134 11.937 1.00 83.81 184 ARG A N 1
ATOM 1442 C CA . ARG A 1 184 ? 9.795 3.453 13.228 1.00 83.81 184 ARG A CA 1
ATOM 1443 C C . ARG A 1 184 ? 8.534 3.447 14.093 1.00 83.81 184 ARG A C 1
ATOM 1445 O O . ARG A 1 184 ? 8.271 2.442 14.757 1.00 83.81 184 ARG A O 1
ATOM 1452 N N . GLU A 1 185 ? 7.762 4.529 14.079 1.00 86.62 185 GLU A N 1
ATOM 1453 C CA . GLU A 1 185 ? 6.481 4.620 14.788 1.00 86.62 185 GLU A CA 1
ATOM 1454 C C . GLU A 1 185 ? 5.451 3.648 14.207 1.00 86.62 185 GLU A C 1
ATOM 1456 O O . GLU A 1 185 ? 4.884 2.858 14.959 1.00 86.62 185 GLU A O 1
ATOM 1461 N N . LEU A 1 186 ? 5.316 3.579 12.881 1.00 84.38 186 LEU A N 1
ATOM 1462 C CA . LEU A 1 186 ? 4.430 2.630 12.196 1.00 84.38 186 LEU A CA 1
ATOM 1463 C C . LEU A 1 186 ? 4.768 1.171 12.526 1.00 84.38 186 LEU A C 1
ATOM 1465 O O . LEU A 1 186 ? 3.880 0.342 12.735 1.00 84.38 186 LEU A O 1
ATOM 1469 N N . LEU A 1 187 ? 6.057 0.837 12.641 1.00 75.19 187 LEU A N 1
ATOM 1470 C CA . LEU A 1 187 ? 6.492 -0.495 13.077 1.00 75.19 187 LEU A CA 1
ATOM 1471 C C . LEU A 1 187 ? 6.135 -0.785 14.546 1.00 75.19 187 LEU A C 1
ATOM 1473 O O . LEU A 1 187 ? 5.927 -1.947 14.917 1.00 75.19 187 LEU A O 1
ATOM 1477 N N . ARG A 1 188 ? 6.062 0.240 15.407 1.00 82.44 188 ARG A N 1
ATOM 1478 C CA . ARG A 1 188 ? 5.551 0.103 16.779 1.00 82.44 188 ARG A CA 1
ATOM 1479 C C . ARG A 1 188 ? 4.038 -0.103 16.768 1.00 82.44 188 ARG A C 1
ATOM 1481 O O . ARG A 1 188 ? 3.593 -1.108 17.322 1.00 82.44 188 ARG A O 1
ATOM 1488 N N . GLU A 1 189 ? 3.294 0.752 16.073 1.00 83.12 189 GLU A N 1
ATOM 1489 C CA . GLU A 1 189 ? 1.836 0.648 15.927 1.00 83.12 189 GLU A CA 1
ATOM 1490 C C . GLU A 1 189 ? 1.417 -0.719 15.382 1.00 83.12 189 GLU A C 1
ATOM 1492 O O . GLU A 1 189 ? 0.528 -1.367 15.922 1.00 83.12 189 GLU A O 1
ATOM 1497 N N . LYS A 1 190 ? 2.122 -1.242 14.371 1.00 76.62 190 LYS A N 1
ATOM 1498 C CA . LYS A 1 190 ? 1.876 -2.585 13.822 1.00 76.62 190 LYS A CA 1
ATOM 1499 C C . LYS A 1 190 ? 1.854 -3.667 14.906 1.00 76.62 190 LYS A C 1
ATOM 1501 O O . LYS A 1 190 ? 1.018 -4.577 14.860 1.00 76.62 190 LYS A O 1
ATOM 1506 N N . ARG A 1 191 ? 2.776 -3.606 15.874 1.00 76.69 191 ARG A N 1
ATOM 1507 C CA . ARG A 1 191 ? 2.831 -4.574 16.983 1.00 76.69 191 ARG A CA 1
ATOM 1508 C C . ARG A 1 191 ? 1.650 -4.399 17.929 1.00 76.69 191 ARG A C 1
ATOM 1510 O O . ARG A 1 191 ? 1.113 -5.399 18.398 1.00 76.69 191 ARG A O 1
ATOM 1517 N N . GLU A 1 192 ? 1.243 -3.163 18.183 1.00 84.00 192 GLU A N 1
ATOM 1518 C CA . GLU A 1 192 ? 0.078 -2.838 19.007 1.00 84.00 192 GLU A CA 1
ATOM 1519 C C . GLU A 1 192 ? -1.211 -3.338 18.348 1.00 84.00 192 GLU A C 1
ATOM 1521 O O . GLU A 1 192 ? -1.956 -4.083 18.984 1.00 84.00 192 GLU A O 1
ATOM 1526 N N . TRP A 1 193 ? -1.401 -3.086 17.049 1.00 83.25 193 TRP A N 1
ATOM 1527 C CA . TRP A 1 193 ? -2.540 -3.597 16.284 1.00 83.25 193 TRP A CA 1
ATOM 1528 C C . TRP A 1 193 ? -2.611 -5.116 16.285 1.00 83.25 193 TRP A C 1
ATOM 1530 O O . TRP A 1 193 ? -3.663 -5.690 16.543 1.00 83.25 193 TRP A O 1
ATOM 1540 N N . THR A 1 194 ? -1.479 -5.784 16.067 1.00 77.62 194 THR A N 1
ATOM 1541 C CA . THR A 1 194 ? -1.427 -7.252 16.074 1.00 77.62 194 THR A CA 1
ATOM 1542 C C . THR A 1 194 ? -1.820 -7.816 17.442 1.00 77.62 194 THR A C 1
ATOM 1544 O O . THR A 1 194 ? -2.581 -8.778 17.522 1.00 77.62 194 THR A O 1
ATOM 1547 N N . ARG A 1 195 ? -1.342 -7.205 18.536 1.00 83.31 195 ARG A N 1
ATOM 1548 C CA . ARG A 1 195 ? -1.732 -7.601 19.899 1.00 83.31 195 ARG A CA 1
ATOM 1549 C C . ARG A 1 195 ? -3.217 -7.357 20.151 1.00 83.31 195 ARG A C 1
ATOM 1551 O O . ARG A 1 195 ? -3.875 -8.233 20.706 1.00 83.31 195 ARG A O 1
ATOM 1558 N N . ALA A 1 196 ? -3.735 -6.203 19.737 1.00 81.75 196 ALA A N 1
ATOM 1559 C CA . ALA A 1 196 ? -5.137 -5.847 19.913 1.00 81.75 196 ALA A CA 1
ATOM 1560 C C . ALA A 1 196 ? -6.054 -6.828 19.165 1.00 81.75 196 ALA A C 1
ATOM 1562 O O . ALA A 1 196 ? -6.938 -7.416 19.782 1.00 81.75 196 ALA A O 1
ATOM 1563 N N . ILE A 1 197 ? -5.773 -7.105 17.886 1.00 81.38 197 ILE A N 1
ATOM 1564 C CA . ILE A 1 197 ? -6.523 -8.072 17.067 1.00 81.38 197 ILE A CA 1
ATOM 1565 C C . ILE A 1 197 ? -6.498 -9.466 17.709 1.00 81.38 197 ILE A C 1
ATOM 1567 O O . ILE A 1 197 ? -7.550 -10.065 17.915 1.00 81.38 197 ILE A O 1
ATOM 1571 N N . ASN A 1 198 ? -5.322 -9.958 18.114 1.00 79.88 198 ASN A N 1
ATOM 1572 C CA . ASN A 1 198 ? -5.201 -11.277 18.748 1.00 79.88 198 ASN A CA 1
ATOM 1573 C C . ASN A 1 198 ? -5.951 -11.369 20.086 1.00 79.88 198 ASN A C 1
ATOM 1575 O O . ASN A 1 198 ? -6.441 -12.435 20.442 1.00 79.88 198 ASN A O 1
ATOM 1579 N N . THR A 1 199 ? -6.052 -10.262 20.826 1.00 81.50 199 THR A N 1
ATOM 1580 C CA . THR A 1 199 ? -6.799 -10.202 22.095 1.00 81.50 199 THR A CA 1
ATOM 1581 C C . THR A 1 199 ? -8.316 -10.198 21.870 1.00 81.50 199 THR A C 1
ATOM 1583 O O . THR A 1 199 ? -9.079 -10.586 22.759 1.00 81.50 199 THR A O 1
ATOM 1586 N N . MET A 1 200 ? -8.769 -9.759 20.692 1.00 72.75 200 MET A N 1
ATOM 1587 C CA . MET A 1 200 ? -10.187 -9.736 20.328 1.00 72.75 200 MET A CA 1
ATOM 1588 C C . MET A 1 200 ? -10.662 -11.000 19.605 1.00 72.75 200 MET A C 1
ATOM 1590 O O . MET A 1 200 ? -11.852 -11.308 19.681 1.00 72.75 200 MET A O 1
ATOM 1594 N N . GLY A 1 201 ? -9.754 -11.743 18.962 1.00 65.06 201 GLY A N 1
ATOM 1595 C CA . GLY A 1 201 ? -10.075 -12.974 18.242 1.00 65.06 201 GLY A CA 1
ATOM 1596 C C . GLY A 1 201 ? -10.868 -13.961 19.105 1.00 65.06 201 GLY A C 1
ATOM 1597 O O . GLY A 1 201 ? -10.386 -14.429 20.136 1.00 65.06 201 GLY A O 1
ATOM 1598 N N . GLY A 1 202 ? -12.099 -14.265 18.680 1.00 61.25 202 GLY A N 1
ATOM 1599 C CA . GLY A 1 202 ? -13.003 -15.205 19.357 1.00 61.25 202 GLY A CA 1
ATOM 1600 C C . GLY A 1 202 ? -14.171 -14.578 20.132 1.00 61.25 202 GLY A C 1
ATOM 1601 O O . GLY A 1 202 ? -14.938 -15.319 20.746 1.00 61.25 202 GLY A O 1
ATOM 1602 N N . LYS A 1 203 ? -14.351 -13.248 20.109 1.00 69.75 203 LYS A N 1
ATOM 1603 C CA . LYS A 1 203 ? -15.515 -12.571 20.717 1.00 69.75 203 LYS A CA 1
ATOM 1604 C C . LYS A 1 203 ? -16.543 -12.174 19.647 1.00 69.75 203 LYS A C 1
ATOM 1606 O O . LYS A 1 203 ? -16.356 -11.178 18.959 1.00 69.75 203 LYS A O 1
ATOM 1611 N N . SER A 1 204 ? -17.657 -12.908 19.559 1.00 56.75 204 SER A N 1
ATOM 1612 C CA . SER A 1 204 ? -18.708 -12.743 18.528 1.00 56.75 204 SER A CA 1
ATOM 1613 C C . SER A 1 204 ? -19.382 -11.365 18.478 1.00 56.75 204 SER A C 1
ATOM 1615 O O . SER A 1 204 ? -19.987 -11.020 17.475 1.00 56.75 204 SER A O 1
ATOM 1617 N N . ASN A 1 205 ? -19.297 -10.568 19.546 1.00 70.25 205 ASN A N 1
ATOM 1618 C CA . ASN A 1 205 ? -20.003 -9.284 19.644 1.00 70.25 205 ASN A CA 1
ATOM 1619 C C . ASN A 1 205 ? -19.123 -8.075 19.264 1.00 70.25 205 ASN A C 1
ATOM 1621 O O . ASN A 1 205 ? -19.504 -6.944 19.547 1.00 70.25 205 ASN A O 1
ATOM 1625 N N . LEU A 1 206 ? -17.928 -8.294 18.699 1.00 77.88 206 LEU A N 1
ATOM 1626 C CA . LEU A 1 206 ? -16.944 -7.238 18.404 1.00 77.88 206 LEU A CA 1
ATOM 1627 C C . LEU A 1 206 ? -16.409 -7.291 16.961 1.00 77.88 206 LEU A C 1
ATOM 1629 O O . LEU A 1 206 ? -15.328 -6.767 16.694 1.00 77.88 206 LEU A O 1
ATOM 1633 N N . GLU A 1 207 ? -17.148 -7.895 16.026 1.00 83.12 207 GLU A N 1
ATOM 1634 C CA . GLU A 1 207 ? -16.713 -8.051 14.626 1.00 83.12 207 GLU A CA 1
ATOM 1635 C C . GLU A 1 207 ? -16.393 -6.711 13.942 1.00 83.12 207 GLU A C 1
ATOM 1637 O O . GLU A 1 207 ? -15.381 -6.591 13.248 1.00 83.12 207 GLU A O 1
ATOM 1642 N N . ASP A 1 208 ? -17.198 -5.672 14.178 1.00 86.12 208 ASP A N 1
ATOM 1643 C CA . ASP A 1 208 ? -16.953 -4.335 13.624 1.00 86.12 208 ASP A CA 1
ATOM 1644 C C . ASP A 1 208 ? -15.690 -3.691 14.214 1.00 86.12 208 ASP A C 1
ATOM 1646 O O . ASP A 1 208 ? -14.912 -3.065 13.492 1.00 86.12 208 ASP A O 1
ATOM 1650 N N . VAL A 1 209 ? -15.427 -3.896 15.510 1.00 85.75 209 VAL A N 1
ATOM 1651 C CA . VAL A 1 209 ? -14.199 -3.408 16.159 1.00 85.75 209 VAL A CA 1
ATOM 1652 C C . VAL A 1 209 ? -12.986 -4.159 15.608 1.00 85.75 209 VAL A C 1
ATOM 1654 O O . VAL A 1 209 ? -11.958 -3.548 15.327 1.00 85.75 209 VAL A O 1
ATOM 1657 N N . GLU A 1 210 ? -13.089 -5.474 15.400 1.00 84.75 210 GLU A N 1
ATOM 1658 C CA . GLU A 1 210 ? -12.013 -6.270 14.799 1.00 84.75 210 GLU A CA 1
ATOM 1659 C C . GLU A 1 210 ? -11.725 -5.815 13.365 1.00 84.75 210 GLU A C 1
ATOM 1661 O O . GLU A 1 210 ? -10.565 -5.639 12.986 1.00 84.75 210 GLU A O 1
ATOM 1666 N N . THR A 1 211 ? -12.776 -5.558 12.588 1.00 87.19 211 THR A N 1
ATOM 1667 C CA . THR A 1 211 ? -12.671 -5.022 11.227 1.00 87.19 211 THR A CA 1
ATOM 1668 C C . THR A 1 211 ? -12.000 -3.650 11.230 1.00 87.19 211 THR A C 1
ATOM 1670 O O . THR A 1 211 ? -11.087 -3.405 10.439 1.00 87.19 211 THR A O 1
ATOM 1673 N N . LEU A 1 212 ? -12.377 -2.777 12.165 1.00 88.50 212 LEU A N 1
ATOM 1674 C CA . LEU A 1 212 ? -11.757 -1.469 12.336 1.00 88.50 212 LEU A CA 1
ATOM 1675 C C . LEU A 1 212 ? -10.256 -1.588 12.660 1.00 88.50 212 LEU A C 1
ATOM 1677 O O . LEU A 1 212 ? -9.438 -0.912 12.037 1.00 88.50 212 LEU A O 1
ATOM 1681 N N . LEU A 1 213 ? -9.862 -2.488 13.568 1.00 86.44 213 LEU A N 1
ATOM 1682 C CA . LEU A 1 213 ? -8.447 -2.741 13.878 1.00 86.44 213 LEU A CA 1
ATOM 1683 C C . LEU A 1 213 ? -7.663 -3.283 12.672 1.00 86.44 213 LEU A C 1
ATOM 1685 O O . LEU A 1 213 ? -6.518 -2.881 12.450 1.00 86.44 213 LEU A O 1
ATOM 1689 N N . LYS A 1 214 ? -8.266 -4.163 11.864 1.00 83.81 214 LYS A N 1
ATOM 1690 C CA . LYS A 1 214 ? -7.665 -4.663 10.615 1.00 83.81 214 LYS A CA 1
ATOM 1691 C C . LYS A 1 214 ? -7.449 -3.539 9.602 1.00 83.81 214 LYS A C 1
ATOM 1693 O O . LYS A 1 214 ? -6.391 -3.472 8.973 1.00 83.81 214 LYS A O 1
ATOM 1698 N N . LEU A 1 215 ? -8.409 -2.622 9.470 1.00 86.81 215 LEU A N 1
ATOM 1699 C CA . LEU A 1 215 ? -8.255 -1.433 8.631 1.00 86.81 215 LEU A CA 1
ATOM 1700 C C . LEU A 1 215 ? -7.145 -0.513 9.149 1.00 86.81 215 LEU A C 1
ATOM 1702 O O . LEU A 1 215 ? -6.316 -0.055 8.357 1.00 86.81 215 LEU A O 1
ATOM 1706 N N . TYR A 1 216 ? -7.077 -0.288 10.467 1.00 87.38 216 TYR A N 1
ATOM 1707 C CA . TYR A 1 216 ? -5.989 0.469 11.086 1.00 87.38 216 TYR A CA 1
ATOM 1708 C C . TYR A 1 216 ? -4.628 -0.138 10.727 1.00 87.38 216 TYR A C 1
ATOM 1710 O O . TYR A 1 216 ? -3.770 0.570 10.193 1.00 87.38 216 TYR A O 1
ATOM 1718 N N . GLN A 1 217 ? -4.471 -1.451 10.906 1.00 84.31 217 GLN A N 1
ATOM 1719 C CA . GLN A 1 217 ? -3.250 -2.177 10.561 1.00 84.31 217 GLN A CA 1
ATOM 1720 C C . GLN A 1 217 ? -2.871 -2.024 9.079 1.00 84.31 217 GLN A C 1
ATOM 1722 O O . GLN A 1 217 ? -1.699 -1.818 8.762 1.00 84.31 217 GLN A O 1
ATOM 1727 N N . ASN A 1 218 ? -3.842 -2.111 8.167 1.00 82.56 218 ASN A N 1
ATOM 1728 C CA . ASN A 1 218 ? -3.578 -2.016 6.731 1.00 82.56 218 ASN A CA 1
ATOM 1729 C C . ASN A 1 218 ? -3.156 -0.617 6.294 1.00 82.56 218 ASN A C 1
ATOM 1731 O O . ASN A 1 218 ? -2.253 -0.501 5.471 1.00 82.56 218 ASN A O 1
ATOM 1735 N N . VAL A 1 219 ? -3.722 0.439 6.877 1.00 87.81 219 VAL A N 1
ATOM 1736 C CA . VAL A 1 219 ? -3.220 1.796 6.617 1.00 87.81 219 VAL A CA 1
ATOM 1737 C C . VAL A 1 219 ? -1.787 1.951 7.107 1.00 87.81 219 VAL A C 1
ATOM 1739 O O . VAL A 1 219 ? -0.964 2.419 6.333 1.00 87.81 219 VAL A O 1
ATOM 1742 N N . SER A 1 220 ? -1.447 1.488 8.318 1.00 84.94 220 SER A N 1
ATOM 1743 C CA . SER A 1 220 ? -0.064 1.592 8.808 1.00 84.94 220 SER A CA 1
ATOM 1744 C C . SER A 1 220 ? 0.922 0.823 7.906 1.00 84.94 220 SER A C 1
ATOM 1746 O O . SER A 1 220 ? 2.057 1.255 7.715 1.00 84.94 220 SER A O 1
ATOM 1748 N N . ARG A 1 221 ? 0.494 -0.298 7.296 1.00 80.56 221 ARG A N 1
ATOM 1749 C CA . ARG A 1 221 ? 1.279 -1.018 6.271 1.00 80.56 221 ARG A CA 1
ATOM 1750 C C . ARG A 1 221 ? 1.449 -0.201 4.988 1.00 80.56 221 ARG A C 1
ATOM 1752 O O . ARG A 1 221 ? 2.564 -0.090 4.485 1.00 80.56 221 ARG A O 1
ATOM 1759 N N . MET A 1 222 ? 0.359 0.352 4.458 1.00 83.44 222 MET A N 1
ATOM 1760 C CA . MET A 1 222 ? 0.382 1.168 3.240 1.00 83.44 222 MET A CA 1
ATOM 1761 C C . MET A 1 222 ? 1.227 2.432 3.421 1.00 83.44 222 MET A C 1
ATOM 1763 O O . MET A 1 222 ? 1.980 2.795 2.524 1.00 83.44 222 MET A O 1
ATOM 1767 N N . GLU A 1 223 ? 1.154 3.068 4.588 1.00 87.19 223 GLU A N 1
ATOM 1768 C CA . GLU A 1 223 ? 1.963 4.237 4.930 1.00 87.19 223 GLU A CA 1
ATOM 1769 C C . GLU A 1 223 ? 3.452 3.886 5.029 1.00 87.19 223 GLU A C 1
ATOM 1771 O O . GLU A 1 223 ? 4.296 4.630 4.539 1.00 87.19 223 GLU A O 1
ATOM 1776 N N . ALA A 1 224 ? 3.799 2.711 5.567 1.00 81.75 224 ALA A N 1
ATOM 1777 C CA . ALA A 1 224 ? 5.184 2.244 5.578 1.00 81.75 224 ALA A CA 1
ATOM 1778 C C . ALA A 1 224 ? 5.734 2.048 4.154 1.00 81.75 224 ALA A C 1
ATOM 1780 O O . ALA A 1 224 ? 6.878 2.419 3.881 1.00 81.75 224 ALA A O 1
ATOM 1781 N N . VAL A 1 225 ? 4.918 1.517 3.235 1.00 79.75 225 VAL A N 1
ATOM 1782 C CA . VAL A 1 225 ? 5.287 1.416 1.815 1.00 79.75 225 VAL A CA 1
ATOM 1783 C C . VAL A 1 225 ? 5.407 2.792 1.172 1.00 79.75 225 VAL A C 1
ATOM 1785 O O . VAL A 1 225 ? 6.381 3.032 0.461 1.00 79.75 225 VAL A O 1
ATOM 1788 N N . LEU A 1 226 ? 4.491 3.714 1.470 1.00 85.62 226 LEU A N 1
ATOM 1789 C CA . LEU A 1 226 ? 4.577 5.090 0.989 1.00 85.62 226 LEU A CA 1
ATOM 1790 C C . LEU A 1 226 ? 5.867 5.773 1.467 1.00 85.62 226 LEU A C 1
ATOM 1792 O O . LEU A 1 226 ? 6.553 6.405 0.673 1.00 85.62 226 LEU A O 1
ATOM 1796 N N . HIS A 1 227 ? 6.249 5.609 2.734 1.00 86.12 227 HIS A N 1
ATOM 1797 C CA . HIS A 1 227 ? 7.508 6.145 3.255 1.00 86.12 227 HIS A CA 1
ATOM 1798 C C . HIS A 1 227 ? 8.730 5.528 2.578 1.00 86.12 227 HIS A C 1
ATOM 1800 O O . HIS A 1 227 ? 9.669 6.259 2.278 1.00 86.12 227 HIS A O 1
ATOM 1806 N N . GLY A 1 228 ? 8.719 4.221 2.298 1.00 81.00 228 GLY A N 1
ATOM 1807 C CA . GLY A 1 228 ? 9.771 3.579 1.506 1.00 81.00 228 GLY A CA 1
ATOM 1808 C C . GLY A 1 228 ? 9.890 4.199 0.113 1.00 81.00 228 GLY A C 1
ATOM 1809 O O . GLY A 1 228 ? 10.977 4.595 -0.292 1.00 81.00 228 GLY A O 1
ATOM 1810 N N . GLN A 1 229 ? 8.755 4.380 -0.565 1.00 81.69 229 GLN A N 1
ATOM 1811 C CA . GLN A 1 229 ? 8.683 5.004 -1.887 1.00 81.69 229 GLN A CA 1
ATOM 1812 C C . GLN A 1 229 ? 9.196 6.453 -1.891 1.00 81.69 229 GLN A C 1
ATOM 1814 O O . GLN A 1 229 ? 9.941 6.848 -2.783 1.00 81.69 229 GLN A O 1
ATOM 1819 N N . LEU A 1 230 ? 8.825 7.245 -0.881 1.00 86.81 230 LEU A N 1
ATOM 1820 C CA . LEU A 1 230 ? 9.271 8.631 -0.732 1.00 86.81 230 LEU A CA 1
ATOM 1821 C C . LEU A 1 230 ? 10.754 8.730 -0.348 1.00 86.81 230 LEU A C 1
ATOM 1823 O O . LEU A 1 230 ? 11.444 9.633 -0.809 1.00 86.81 230 LEU A O 1
ATOM 1827 N N . LEU A 1 231 ? 11.280 7.799 0.453 1.00 83.81 231 LEU A N 1
ATOM 1828 C CA . LEU A 1 231 ? 12.714 7.740 0.749 1.00 83.81 231 LEU A CA 1
ATOM 1829 C C . LEU A 1 231 ? 13.532 7.492 -0.521 1.00 83.81 231 LEU A C 1
ATOM 1831 O O . LEU A 1 231 ? 14.545 8.162 -0.713 1.00 83.81 231 LEU A O 1
ATOM 1835 N N . SER A 1 232 ? 13.058 6.636 -1.428 1.00 80.06 232 SER A N 1
ATOM 1836 C CA . SER A 1 232 ? 13.715 6.421 -2.722 1.00 80.06 232 SER A CA 1
ATOM 1837 C C . SER A 1 232 ? 13.824 7.702 -3.560 1.00 80.06 232 SER A C 1
ATOM 1839 O O . SER A 1 232 ? 14.799 7.842 -4.283 1.00 80.06 232 SER A O 1
ATOM 1841 N N . LEU A 1 233 ? 12.911 8.677 -3.419 1.00 80.75 233 LEU A N 1
ATOM 1842 C CA . LEU A 1 233 ? 13.022 9.981 -4.100 1.00 80.75 233 LEU A CA 1
ATOM 1843 C C . LEU A 1 233 ? 14.166 10.861 -3.563 1.00 80.75 233 LEU A C 1
ATOM 1845 O O . LEU A 1 233 ? 14.580 11.812 -4.221 1.00 80.75 233 LEU A O 1
ATOM 1849 N N . THR A 1 234 ? 14.647 10.597 -2.345 1.00 74.06 234 THR A N 1
ATOM 1850 C CA . THR A 1 234 ? 15.729 11.375 -1.713 1.00 74.06 234 THR A CA 1
ATOM 1851 C C . THR A 1 234 ? 17.122 10.806 -1.986 1.00 74.06 234 THR A C 1
ATOM 1853 O O . THR A 1 234 ? 18.121 11.500 -1.793 1.00 74.06 234 THR A O 1
ATOM 1856 N N . GLU A 1 235 ? 17.213 9.544 -2.404 1.00 70.56 235 GLU A N 1
ATOM 1857 C CA . GLU A 1 235 ? 18.475 8.845 -2.631 1.00 70.56 235 GLU A CA 1
ATOM 1858 C C . GLU A 1 235 ? 18.865 8.993 -4.113 1.00 70.56 235 GLU A C 1
ATOM 1860 O O . GLU A 1 235 ? 18.123 8.589 -4.997 1.00 70.56 235 GLU A O 1
ATOM 1865 N N . ARG A 1 236 ? 20.033 9.589 -4.409 1.00 52.03 236 ARG A N 1
ATOM 1866 C CA . ARG A 1 236 ? 20.480 9.988 -5.771 1.00 52.03 236 ARG A CA 1
ATOM 1867 C C . ARG A 1 236 ? 20.722 8.834 -6.772 1.00 52.03 236 ARG A C 1
ATOM 1869 O O . ARG A 1 236 ? 21.296 9.071 -7.827 1.00 52.03 236 ARG A O 1
ATOM 1876 N N . ASN A 1 237 ? 20.298 7.614 -6.450 1.00 48.75 237 ASN A N 1
ATOM 1877 C CA . ASN A 1 237 ? 20.411 6.411 -7.284 1.00 48.75 237 ASN A CA 1
ATOM 1878 C C . ASN A 1 237 ? 19.016 5.830 -7.596 1.00 48.75 237 ASN A C 1
ATOM 1880 O O . ASN A 1 237 ? 18.805 4.623 -7.496 1.00 48.75 237 ASN A O 1
ATOM 1884 N N . SER A 1 238 ? 18.033 6.681 -7.888 1.00 47.31 238 SER A N 1
ATOM 1885 C CA . SER A 1 238 ? 16.626 6.286 -7.918 1.00 47.31 238 SER A CA 1
ATOM 1886 C C . SER A 1 238 ? 16.139 5.877 -9.310 1.00 47.31 238 SER A C 1
ATOM 1888 O O . SER A 1 238 ? 15.253 6.513 -9.867 1.00 47.31 238 SER A O 1
ATOM 1890 N N . ASP A 1 239 ? 16.611 4.744 -9.821 1.00 50.09 239 ASP A N 1
ATOM 1891 C CA . ASP A 1 239 ? 15.903 4.029 -10.901 1.00 50.09 239 ASP A CA 1
ATOM 1892 C C . ASP A 1 239 ? 14.520 3.476 -10.438 1.00 50.09 239 ASP A C 1
ATOM 1894 O O . ASP A 1 239 ? 13.848 2.762 -11.182 1.00 50.09 239 ASP A O 1
ATOM 1898 N N . GLU A 1 240 ? 14.085 3.700 -9.187 1.00 61.09 240 GLU A N 1
ATOM 1899 C CA . GLU A 1 240 ? 13.303 2.676 -8.473 1.00 61.09 240 GLU A CA 1
ATOM 1900 C C . GLU A 1 240 ? 11.830 2.988 -8.143 1.00 61.09 240 GLU A C 1
ATOM 1902 O O . GLU A 1 240 ? 11.107 2.048 -7.809 1.00 61.09 240 GLU A O 1
ATOM 1907 N N . VAL A 1 241 ? 11.307 4.220 -8.273 1.00 63.38 241 VAL A N 1
ATOM 1908 C CA . VAL A 1 241 ? 9.871 4.474 -7.988 1.00 63.38 241 VAL A CA 1
ATOM 1909 C C . VAL A 1 241 ? 9.242 5.517 -8.914 1.00 63.38 241 VAL A C 1
ATOM 1911 O O . VAL A 1 241 ? 9.572 6.698 -8.872 1.00 63.38 241 VAL A O 1
ATOM 1914 N N . ARG A 1 242 ? 8.259 5.086 -9.714 1.00 74.75 242 ARG A N 1
ATOM 1915 C CA . ARG A 1 242 ? 7.511 5.957 -10.634 1.00 74.75 242 ARG A CA 1
ATOM 1916 C C . ARG A 1 242 ? 6.443 6.796 -9.900 1.00 74.75 242 ARG A C 1
ATOM 1918 O O . ARG A 1 242 ? 5.811 6.279 -8.970 1.00 74.75 242 ARG A O 1
ATOM 1925 N N . PRO A 1 243 ? 6.155 8.039 -10.338 1.00 77.56 243 PRO A N 1
ATOM 1926 C CA . PRO A 1 243 ? 5.128 8.889 -9.726 1.00 77.56 243 PRO A CA 1
ATOM 1927 C C . PRO A 1 243 ? 3.743 8.223 -9.643 1.00 77.56 243 PRO A C 1
ATOM 1929 O O . PRO A 1 243 ? 3.046 8.357 -8.633 1.00 77.56 243 PRO A O 1
ATOM 1932 N N . SER A 1 244 ? 3.340 7.457 -10.666 1.00 71.88 244 SER A N 1
ATOM 1933 C CA . SER A 1 244 ? 2.065 6.726 -10.667 1.00 71.88 244 SER A CA 1
ATOM 1934 C C . SER A 1 244 ? 1.949 5.698 -9.544 1.00 71.88 244 SER A C 1
ATOM 1936 O O . SER A 1 244 ? 0.843 5.483 -9.036 1.00 71.88 244 SER A O 1
ATOM 1938 N N . VAL A 1 245 ? 3.066 5.091 -9.134 1.00 75.25 245 VAL A N 1
ATOM 1939 C CA . VAL A 1 245 ? 3.126 4.120 -8.035 1.00 75.25 245 VAL A CA 1
ATOM 1940 C C . VAL A 1 245 ? 2.855 4.827 -6.717 1.00 75.25 245 VAL A C 1
ATOM 1942 O O . VAL A 1 245 ? 1.945 4.428 -5.993 1.00 75.25 245 VAL A O 1
ATOM 1945 N N . ILE A 1 246 ? 3.550 5.939 -6.463 1.00 83.50 246 ILE A N 1
ATOM 1946 C CA . ILE A 1 246 ? 3.341 6.784 -5.276 1.00 83.50 246 ILE A CA 1
ATOM 1947 C C . ILE A 1 246 ? 1.885 7.252 -5.217 1.00 83.50 246 ILE A C 1
ATOM 1949 O O . ILE A 1 246 ? 1.210 7.101 -4.196 1.00 83.50 246 ILE A O 1
ATOM 1953 N N . ARG A 1 247 ? 1.362 7.752 -6.345 1.00 83.50 247 ARG A N 1
ATOM 1954 C CA . ARG A 1 247 ? -0.027 8.206 -6.462 1.00 83.50 247 ARG A CA 1
ATOM 1955 C C . ARG A 1 247 ? -1.013 7.090 -6.125 1.00 83.50 247 ARG A C 1
ATOM 1957 O O . ARG A 1 247 ? -1.998 7.333 -5.434 1.00 83.50 247 ARG A O 1
ATOM 1964 N N . ARG A 1 248 ? -0.787 5.867 -6.605 1.00 78.75 248 ARG A N 1
ATOM 1965 C CA . ARG A 1 248 ? -1.699 4.745 -6.349 1.00 78.75 248 ARG A CA 1
ATOM 1966 C C . ARG A 1 248 ? -1.650 4.289 -4.890 1.00 78.75 248 ARG A C 1
ATOM 1968 O O . ARG A 1 248 ? -2.712 4.123 -4.294 1.00 78.75 248 ARG A O 1
ATOM 1975 N N . THR A 1 249 ? -0.459 4.180 -4.296 1.00 81.12 249 THR A N 1
ATOM 1976 C CA . THR A 1 249 ? -0.288 3.915 -2.856 1.00 81.12 249 THR A CA 1
ATOM 1977 C C . THR A 1 249 ? -1.065 4.935 -2.025 1.00 81.12 249 THR A C 1
ATOM 1979 O O . THR A 1 249 ? -1.837 4.564 -1.142 1.00 81.12 249 THR A O 1
ATOM 1982 N N . ALA A 1 250 ? -0.929 6.221 -2.357 1.00 87.38 250 ALA A N 1
ATOM 1983 C CA . ALA A 1 250 ? -1.625 7.305 -1.679 1.00 87.38 250 ALA A CA 1
ATOM 1984 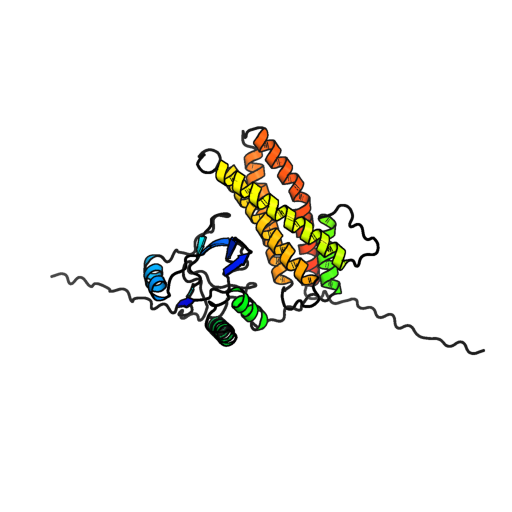C C . ALA A 1 250 ? -3.159 7.222 -1.844 1.00 87.38 250 ALA A C 1
ATOM 1986 O O . ALA A 1 250 ? -3.882 7.360 -0.857 1.00 87.38 250 ALA A O 1
ATOM 1987 N N . LYS A 1 251 ? -3.678 6.899 -3.042 1.00 85.12 251 LYS A N 1
ATOM 1988 C CA . LYS A 1 251 ? -5.124 6.664 -3.256 1.00 85.12 251 LYS A CA 1
ATOM 1989 C C . LYS A 1 251 ? -5.652 5.499 -2.416 1.00 85.12 251 LYS A C 1
ATOM 1991 O O . LYS A 1 251 ? -6.722 5.614 -1.823 1.00 85.12 251 LYS A O 1
ATOM 1996 N N . ASN A 1 252 ? -4.888 4.414 -2.310 1.00 82.88 252 ASN A N 1
ATOM 1997 C CA . ASN A 1 252 ? -5.249 3.265 -1.479 1.00 82.88 252 ASN A CA 1
ATOM 1998 C C . ASN A 1 252 ? -5.304 3.630 0.015 1.00 82.88 252 ASN A C 1
ATOM 2000 O O . ASN A 1 252 ? -6.203 3.170 0.718 1.00 82.88 252 ASN A O 1
ATOM 2004 N N . ILE A 1 253 ? -4.398 4.487 0.502 1.00 89.25 253 ILE A N 1
ATOM 2005 C CA . ILE A 1 253 ? -4.453 4.988 1.885 1.00 89.25 253 ILE A CA 1
ATOM 2006 C C . ILE A 1 253 ? -5.725 5.811 2.115 1.00 89.25 253 ILE A C 1
ATOM 2008 O O . ILE A 1 253 ? -6.422 5.565 3.097 1.00 89.25 253 ILE A O 1
ATOM 2012 N N . VAL A 1 254 ? -6.063 6.737 1.209 1.00 90.44 254 VAL A N 1
ATOM 2013 C CA . VAL A 1 254 ? -7.295 7.543 1.319 1.00 90.44 254 VAL A CA 1
ATOM 2014 C C . VAL A 1 254 ? -8.534 6.650 1.358 1.00 90.44 254 VAL A C 1
ATOM 2016 O O . VAL A 1 254 ? -9.352 6.800 2.262 1.00 90.44 254 VAL A O 1
ATOM 2019 N N . TYR A 1 255 ? -8.629 5.668 0.459 1.00 88.12 255 TYR A N 1
ATOM 2020 C CA . TYR A 1 255 ? -9.732 4.704 0.446 1.00 88.12 255 TYR A CA 1
ATOM 2021 C C . TYR A 1 255 ? -9.869 3.946 1.778 1.00 88.12 255 TYR A C 1
ATOM 2023 O O . TYR A 1 255 ? -10.965 3.791 2.316 1.00 88.12 255 TYR A O 1
ATOM 2031 N N . LEU A 1 256 ? -8.755 3.481 2.350 1.00 87.44 256 LEU A N 1
ATOM 2032 C CA . LEU A 1 256 ? -8.785 2.807 3.647 1.00 87.44 256 LEU A CA 1
ATOM 2033 C C . LEU A 1 256 ? -9.190 3.759 4.784 1.00 87.44 256 LEU A C 1
ATOM 2035 O O . LEU A 1 256 ? -9.902 3.335 5.693 1.00 87.44 256 LEU A O 1
ATOM 2039 N N . CYS A 1 257 ? -8.776 5.029 4.741 1.00 91.19 257 CYS A N 1
ATOM 2040 C CA . CYS A 1 257 ? -9.228 6.045 5.694 1.00 91.19 257 CYS A CA 1
ATOM 2041 C C . CYS A 1 257 ? -10.742 6.276 5.597 1.00 91.19 257 CYS A C 1
ATOM 2043 O O . CYS A 1 257 ? -11.405 6.318 6.629 1.00 91.19 257 CYS A O 1
ATOM 2045 N N . GLU A 1 258 ? -11.313 6.335 4.392 1.00 90.69 258 GLU A N 1
ATOM 2046 C CA . GLU A 1 258 ? -12.768 6.425 4.193 1.00 90.69 258 GLU A CA 1
ATOM 2047 C C . GLU A 1 258 ? -13.497 5.234 4.830 1.00 90.69 258 GLU A C 1
ATOM 2049 O O . GLU A 1 258 ? -14.452 5.428 5.580 1.00 90.69 258 GLU A O 1
ATOM 2054 N N . LYS A 1 259 ? -12.993 4.005 4.646 1.00 90.06 259 LYS A N 1
ATOM 2055 C CA . LYS A 1 259 ? -13.550 2.810 5.308 1.00 90.06 259 LYS A CA 1
ATOM 2056 C C . LYS A 1 259 ? -13.459 2.852 6.828 1.00 90.06 259 LYS A C 1
ATOM 2058 O O . LYS A 1 259 ? -14.351 2.358 7.514 1.00 90.06 259 LYS A O 1
ATOM 2063 N N . ILE A 1 260 ? -12.406 3.452 7.365 1.00 90.94 260 ILE A N 1
ATOM 2064 C CA . ILE A 1 260 ? -12.249 3.643 8.809 1.00 90.94 260 ILE A CA 1
ATOM 2065 C C . ILE A 1 260 ? -13.242 4.663 9.339 1.00 90.94 260 ILE A C 1
ATOM 2067 O O . ILE A 1 260 ? -13.803 4.434 10.407 1.00 90.94 260 ILE A O 1
ATOM 2071 N N . HIS A 1 261 ? -13.495 5.746 8.602 1.00 90.50 261 HIS A N 1
ATOM 2072 C CA . HIS A 1 261 ? -14.538 6.706 8.960 1.00 90.50 261 HIS A CA 1
ATOM 2073 C C . HIS A 1 261 ? -15.919 6.046 8.933 1.00 90.50 261 HIS A C 1
ATOM 2075 O O . HIS A 1 261 ? -16.645 6.166 9.912 1.00 90.50 261 HIS A O 1
ATOM 2081 N N . GLU A 1 262 ? -16.244 5.270 7.893 1.00 91.00 262 GLU A N 1
ATOM 2082 C CA . GLU A 1 262 ? -17.516 4.533 7.791 1.00 91.00 262 GLU A CA 1
ATOM 2083 C C . GLU A 1 262 ? -17.754 3.603 8.999 1.00 91.00 262 GLU A C 1
ATOM 2085 O O . GLU A 1 262 ? -18.798 3.678 9.651 1.00 91.00 262 GLU A O 1
ATOM 2090 N N . ILE A 1 263 ? -16.789 2.732 9.324 1.00 89.81 263 ILE A N 1
ATOM 2091 C CA . ILE A 1 263 ? -16.929 1.771 10.433 1.00 89.81 263 ILE A CA 1
ATOM 2092 C C . ILE A 1 263 ? -16.823 2.467 11.793 1.00 89.81 263 ILE A C 1
ATOM 2094 O O . ILE A 1 263 ? -17.554 2.128 12.721 1.00 89.81 263 ILE A O 1
ATOM 2098 N N . GLY A 1 264 ? -15.933 3.451 11.919 1.00 88.94 264 GLY A N 1
ATOM 2099 C CA . GLY A 1 264 ? -15.786 4.248 13.130 1.00 88.94 264 GLY A CA 1
ATOM 2100 C C . GLY A 1 264 ? -17.077 4.983 13.476 1.00 88.94 264 GLY A C 1
ATOM 2101 O O . GLY A 1 264 ? -17.538 4.893 14.608 1.00 88.94 264 GLY A O 1
ATOM 2102 N N . ASP A 1 265 ? -17.708 5.640 12.504 1.00 90.25 265 ASP A N 1
ATOM 2103 C CA . ASP A 1 265 ? -18.961 6.366 12.715 1.00 90.25 265 ASP A CA 1
ATOM 2104 C C . ASP A 1 265 ? -20.123 5.413 13.015 1.00 90.25 265 ASP A C 1
ATOM 2106 O O . ASP A 1 265 ? -20.952 5.715 13.874 1.00 90.25 265 ASP A O 1
ATOM 2110 N N . LYS A 1 266 ? -20.161 4.231 12.386 1.00 90.31 266 LYS A N 1
ATOM 2111 C CA . LYS A 1 266 ? -21.102 3.164 12.760 1.00 90.31 266 LYS A CA 1
ATOM 2112 C C . LYS A 1 266 ? -20.949 2.790 14.241 1.00 90.31 266 LYS A C 1
ATOM 2114 O O . LYS A 1 266 ? -21.921 2.864 14.984 1.00 90.31 266 LYS A O 1
ATOM 2119 N N . LEU A 1 267 ? -19.729 2.480 14.684 1.00 88.19 267 LEU A N 1
ATOM 2120 C CA . LEU A 1 267 ? -19.436 2.087 16.068 1.00 88.19 267 LEU A CA 1
ATOM 2121 C C . LEU A 1 267 ? -19.717 3.199 17.089 1.00 88.19 267 LEU A C 1
ATOM 2123 O O . LEU A 1 267 ? -20.155 2.910 18.197 1.00 88.19 267 LEU A O 1
ATOM 2127 N N . LEU A 1 268 ? -19.486 4.467 16.737 1.00 87.25 268 LEU A N 1
ATOM 2128 C CA . LEU A 1 268 ? -19.780 5.608 17.617 1.00 87.25 268 LEU A CA 1
ATOM 2129 C C . LEU A 1 268 ? -21.287 5.845 17.801 1.00 87.25 268 LEU A C 1
ATOM 2131 O O . LEU A 1 268 ? -21.688 6.427 18.808 1.00 87.25 268 LEU A O 1
ATOM 2135 N N . ASN A 1 269 ? -22.112 5.401 16.848 1.00 85.25 269 ASN A N 1
ATOM 2136 C CA . ASN A 1 269 ? -23.573 5.438 16.948 1.00 85.25 269 ASN A CA 1
ATOM 2137 C C . ASN A 1 269 ? -24.153 4.215 17.683 1.00 85.25 269 ASN A C 1
ATOM 2139 O O . ASN A 1 269 ? -25.336 4.203 18.027 1.00 85.25 269 ASN A O 1
ATOM 2143 N N . GLU A 1 270 ? -23.337 3.192 17.931 1.00 84.31 270 GLU A N 1
ATOM 2144 C CA . GLU A 1 270 ? -23.701 2.002 18.693 1.00 84.31 270 GLU A CA 1
ATOM 2145 C C . GLU A 1 270 ? -23.337 2.159 20.179 1.00 84.31 270 GLU A C 1
ATOM 2147 O O . GLU A 1 270 ? -22.496 2.969 20.567 1.00 84.31 270 GLU A O 1
ATOM 2152 N N . ALA A 1 271 ? -23.969 1.365 21.049 1.00 75.19 271 ALA A N 1
ATOM 2153 C CA . ALA A 1 271 ? -23.703 1.367 22.490 1.00 75.19 271 ALA A CA 1
ATOM 2154 C C . ALA A 1 271 ? -22.387 0.634 22.836 1.00 75.19 271 ALA A C 1
ATOM 2156 O O . ALA A 1 271 ? -22.385 -0.370 23.552 1.00 75.19 271 ALA A O 1
ATOM 2157 N N . VAL A 1 272 ? -21.262 1.119 22.304 1.00 80.56 272 VAL A N 1
ATOM 2158 C CA . VAL A 1 272 ? -19.916 0.622 22.623 1.00 80.56 272 VAL A CA 1
ATOM 2159 C C . VAL A 1 272 ? -19.467 1.078 24.016 1.00 80.56 272 VAL A C 1
ATOM 2161 O O . VAL A 1 272 ? -19.994 2.035 24.585 1.00 80.56 272 VAL A O 1
ATOM 2164 N N . SER A 1 273 ? -18.470 0.400 24.593 1.00 82.62 273 SER A N 1
ATOM 2165 C CA . SER A 1 273 ? -17.913 0.818 25.884 1.00 82.62 273 SER A CA 1
ATOM 2166 C C . SER A 1 273 ? -17.221 2.184 25.780 1.00 82.62 273 SER A C 1
ATOM 2168 O O . SER A 1 273 ? -16.651 2.537 24.747 1.00 82.62 273 SER A O 1
ATOM 2170 N N . THR A 1 274 ? -17.203 2.943 26.879 1.00 82.94 274 THR A N 1
ATOM 2171 C CA . THR A 1 274 ? -16.549 4.264 26.953 1.00 82.94 274 THR A CA 1
ATOM 2172 C C . THR A 1 274 ? -15.063 4.216 26.579 1.00 82.94 274 THR A C 1
ATOM 2174 O O . THR A 1 274 ? -14.522 5.175 26.029 1.00 82.94 274 THR A O 1
ATOM 2177 N N . GLU A 1 275 ? -14.396 3.099 26.869 1.00 80.44 275 GLU A N 1
ATOM 2178 C CA . GLU A 1 275 ? -12.992 2.863 26.520 1.00 80.44 275 GLU A CA 1
ATOM 2179 C C . GLU A 1 275 ? -12.807 2.734 25.004 1.00 80.44 275 GLU A C 1
ATOM 2181 O O . GLU A 1 275 ? -11.940 3.397 24.436 1.00 80.44 275 GLU A O 1
ATOM 2186 N N . VAL A 1 276 ? -13.666 1.950 24.342 1.00 78.62 276 VAL A N 1
ATOM 2187 C CA . VAL A 1 276 ? -13.660 1.789 22.879 1.00 78.62 276 VAL A CA 1
ATOM 2188 C C . VAL A 1 276 ? -14.013 3.107 22.198 1.00 78.62 276 VAL A C 1
ATOM 2190 O O . VAL A 1 276 ? -13.310 3.523 21.281 1.00 78.62 276 VAL A O 1
ATOM 2193 N N . TYR A 1 277 ? -15.032 3.813 22.692 1.00 83.12 277 TYR A N 1
ATOM 2194 C CA . TYR A 1 277 ? -15.411 5.133 22.189 1.00 83.12 277 TYR A CA 1
ATOM 2195 C C . TYR A 1 277 ? -14.227 6.111 22.217 1.00 83.12 277 TYR A C 1
ATOM 2197 O O . TYR A 1 277 ? -13.902 6.740 21.209 1.00 83.12 277 TYR A O 1
ATOM 2205 N N . ARG A 1 278 ? -13.538 6.214 23.364 1.00 83.94 278 ARG A N 1
ATOM 2206 C CA . ARG A 1 278 ? -12.386 7.114 23.519 1.00 83.94 278 ARG A CA 1
ATOM 2207 C C . ARG A 1 278 ? -11.253 6.743 22.564 1.00 83.94 278 ARG A C 1
ATOM 2209 O O . ARG A 1 278 ? -10.716 7.636 21.915 1.00 83.94 278 ARG A O 1
ATOM 2216 N N . ALA A 1 279 ? -10.939 5.453 22.448 1.00 82.00 279 ALA A N 1
ATOM 2217 C CA . ALA A 1 279 ? -9.901 4.973 21.543 1.00 82.00 279 ALA A CA 1
ATOM 2218 C C . ALA A 1 279 ? -10.220 5.309 20.076 1.00 82.00 279 ALA A C 1
ATOM 2220 O O . ALA A 1 279 ? -9.347 5.785 19.352 1.00 82.00 279 ALA A O 1
ATOM 2221 N N . ILE A 1 280 ? -11.472 5.133 19.635 1.00 84.19 280 ILE A N 1
ATOM 2222 C CA . ILE A 1 280 ? -11.887 5.476 18.266 1.00 84.19 280 ILE A CA 1
ATOM 2223 C C . ILE A 1 280 ? -11.686 6.972 17.996 1.00 84.19 280 ILE A C 1
ATOM 2225 O O . ILE A 1 280 ? -11.109 7.329 16.971 1.00 84.19 280 ILE A O 1
ATOM 2229 N N . ILE A 1 281 ? -12.112 7.849 18.911 1.00 86.00 281 ILE A N 1
ATOM 2230 C CA . ILE A 1 281 ? -11.959 9.306 18.754 1.00 86.00 281 ILE A CA 1
ATOM 2231 C C . ILE A 1 281 ? -10.484 9.725 18.735 1.00 86.00 281 ILE A C 1
ATOM 2233 O O . ILE A 1 281 ? -10.085 10.547 17.904 1.00 86.00 281 ILE A O 1
ATOM 2237 N N . GLU A 1 282 ? -9.667 9.154 19.618 1.00 85.44 282 GLU A N 1
ATOM 2238 C CA . GLU A 1 282 ? -8.229 9.422 19.675 1.00 85.44 282 GLU A CA 1
ATOM 2239 C C . GLU A 1 282 ? -7.541 9.023 18.363 1.00 85.44 282 GLU A C 1
ATOM 2241 O O . GLU A 1 282 ? -6.865 9.844 17.738 1.00 85.44 282 GLU A O 1
ATOM 2246 N N . HIS A 1 283 ? -7.788 7.806 17.872 1.00 83.31 283 HIS A N 1
ATOM 2247 C CA . HIS A 1 283 ? -7.212 7.343 16.610 1.00 83.31 283 HIS A CA 1
ATOM 2248 C C . HIS A 1 283 ? -7.742 8.113 15.395 1.00 83.31 283 HIS A C 1
ATOM 2250 O O . HIS A 1 283 ? -6.956 8.430 14.499 1.00 83.31 283 HIS A O 1
ATOM 2256 N N . LYS A 1 284 ? -9.031 8.482 15.372 1.00 84.06 284 LYS A N 1
ATOM 2257 C CA . LYS A 1 284 ? -9.610 9.333 14.320 1.00 84.06 284 LYS A CA 1
ATOM 2258 C C . LYS A 1 284 ? -8.898 10.686 14.260 1.00 84.06 284 LYS A C 1
ATOM 2260 O O . LYS A 1 284 ? -8.551 11.139 13.175 1.00 84.06 284 LYS A O 1
ATOM 2265 N N . THR A 1 285 ? -8.613 11.289 15.415 1.00 82.56 285 THR A N 1
ATOM 2266 C CA . THR A 1 285 ? -7.894 12.570 15.514 1.00 82.56 285 THR A CA 1
ATOM 2267 C C . THR A 1 285 ? -6.441 12.436 15.062 1.00 82.56 285 THR A C 1
ATOM 2269 O O . THR A 1 285 ? -5.986 13.204 14.216 1.00 82.56 285 THR A O 1
ATOM 2272 N N . ASN A 1 286 ? -5.724 11.418 15.551 1.00 79.88 286 ASN A N 1
ATOM 2273 C CA . ASN A 1 286 ? -4.325 11.181 15.180 1.00 79.88 286 ASN A CA 1
ATOM 2274 C C . ASN A 1 286 ? -4.161 10.966 13.666 1.00 79.88 286 ASN A C 1
ATOM 2276 O O . ASN A 1 286 ? -3.178 11.411 13.073 1.00 79.88 286 ASN A O 1
ATOM 2280 N N . ARG A 1 287 ? -5.157 10.358 13.012 1.00 82.88 287 ARG A N 1
ATOM 2281 C CA . ARG A 1 287 ? -5.126 10.095 11.570 1.00 82.88 287 ARG A CA 1
ATOM 2282 C C . ARG A 1 287 ? -5.435 11.271 10.670 1.00 82.88 287 ARG A C 1
ATOM 2284 O O . ARG A 1 287 ? -5.023 11.232 9.515 1.00 82.88 287 ARG A O 1
ATOM 2291 N N . GLN A 1 288 ? -6.081 12.321 11.167 1.00 86.06 288 GLN A N 1
ATOM 2292 C CA . GLN A 1 288 ? -6.354 13.505 10.348 1.00 86.06 288 GLN A CA 1
ATOM 2293 C C . GLN A 1 288 ? -5.069 14.111 9.774 1.00 86.06 288 GLN A C 1
ATOM 2295 O O . GLN A 1 288 ? -5.072 14.595 8.645 1.00 86.06 288 GLN A O 1
ATOM 2300 N N . ARG A 1 289 ? -3.959 14.035 10.520 1.00 86.19 289 ARG A N 1
ATOM 2301 C CA . ARG A 1 289 ? -2.642 14.506 10.068 1.00 86.19 289 ARG A CA 1
ATOM 2302 C C . ARG A 1 289 ? -2.121 13.699 8.878 1.00 86.19 289 ARG A C 1
ATOM 2304 O O . ARG A 1 289 ? -1.764 14.283 7.860 1.00 86.19 289 ARG A O 1
ATOM 2311 N N . ILE A 1 290 ? -2.146 12.370 8.981 1.00 85.81 290 ILE A N 1
ATOM 2312 C CA . ILE A 1 290 ? -1.714 11.461 7.907 1.00 85.81 290 ILE A CA 1
ATOM 2313 C C . ILE A 1 290 ? -2.627 11.612 6.688 1.00 85.81 290 ILE A C 1
ATOM 2315 O O . ILE A 1 290 ? -2.152 11.732 5.565 1.00 85.81 290 ILE A O 1
ATOM 2319 N N . GLU A 1 291 ? -3.941 11.670 6.896 1.00 91.62 291 GLU A N 1
ATOM 2320 C CA . GLU A 1 291 ? -4.902 11.858 5.812 1.00 91.62 291 GLU A CA 1
ATOM 2321 C C . GLU A 1 291 ? -4.673 13.189 5.080 1.00 91.62 291 GLU A C 1
ATOM 2323 O O . GLU A 1 291 ? -4.680 13.222 3.850 1.00 91.62 291 GLU A O 1
ATOM 2328 N N . ALA A 1 292 ? -4.403 14.275 5.813 1.00 91.38 292 ALA A N 1
ATOM 2329 C CA . ALA A 1 292 ? -4.042 15.561 5.223 1.00 91.38 292 ALA A CA 1
ATOM 2330 C C . ALA A 1 292 ? -2.717 15.490 4.444 1.00 91.38 292 ALA A C 1
ATOM 2332 O O . ALA A 1 292 ? -2.648 16.004 3.328 1.00 91.38 292 ALA A O 1
ATOM 2333 N N . ALA A 1 293 ? -1.699 14.811 4.985 1.00 91.94 293 ALA A N 1
ATOM 2334 C CA . ALA A 1 293 ? -0.415 14.606 4.314 1.00 91.94 293 ALA A CA 1
ATOM 2335 C C . ALA A 1 293 ? -0.580 13.851 2.988 1.00 91.94 293 ALA A C 1
ATOM 2337 O O . ALA A 1 293 ? -0.100 14.297 1.946 1.00 91.94 293 ALA A O 1
ATOM 2338 N N . VAL A 1 294 ? -1.318 12.740 3.007 1.00 93.06 294 VAL A N 1
ATOM 2339 C CA . VAL A 1 294 ? -1.572 11.907 1.825 1.00 93.06 294 VAL A CA 1
ATOM 2340 C C . VAL A 1 294 ? -2.419 12.651 0.791 1.00 93.06 294 VAL A C 1
ATOM 2342 O O . VAL A 1 294 ? -2.128 12.574 -0.401 1.00 93.06 294 VAL A O 1
ATOM 2345 N N . LYS A 1 295 ? -3.434 13.416 1.211 1.00 93.69 295 LYS A N 1
ATOM 2346 C CA . LYS A 1 295 ? -4.231 14.247 0.292 1.00 93.69 295 LYS A CA 1
ATOM 2347 C C . LYS A 1 295 ? -3.391 15.353 -0.352 1.00 93.69 295 LYS A C 1
ATOM 2349 O O . LYS A 1 295 ? -3.479 15.538 -1.559 1.00 93.69 295 LYS A O 1
ATOM 2354 N N . SER A 1 296 ? -2.543 16.034 0.420 1.00 92.88 296 SER A N 1
ATOM 2355 C CA . SER A 1 296 ? -1.607 17.051 -0.088 1.00 92.88 296 SER A CA 1
ATOM 2356 C C . SER A 1 296 ? -0.633 16.468 -1.123 1.00 92.88 296 SER A C 1
ATOM 2358 O O . SER A 1 296 ? -0.414 17.048 -2.193 1.00 92.88 296 SER A O 1
ATOM 2360 N N . LEU A 1 297 ? -0.109 15.271 -0.842 1.00 93.62 297 LEU A N 1
ATOM 2361 C CA . LEU A 1 297 ? 0.725 14.510 -1.769 1.00 93.62 297 LEU A CA 1
ATOM 2362 C C . LEU A 1 297 ? -0.020 14.180 -3.071 1.00 93.62 297 LEU A C 1
ATOM 2364 O O . LEU A 1 297 ? 0.525 14.388 -4.152 1.00 93.62 297 LEU A O 1
ATOM 2368 N N . LEU A 1 298 ? -1.263 13.695 -2.980 1.00 91.94 298 LEU A N 1
ATOM 2369 C CA . LEU A 1 298 ? -2.079 13.379 -4.155 1.00 91.94 298 LEU A CA 1
ATOM 2370 C C . LEU A 1 298 ? -2.335 14.603 -5.025 1.00 91.94 298 LEU A C 1
ATOM 2372 O O . LEU A 1 298 ? -2.110 14.517 -6.228 1.00 91.94 298 LEU A O 1
ATOM 2376 N N . THR A 1 299 ? -2.737 15.728 -4.431 1.00 92.69 299 THR A N 1
ATOM 2377 C CA . THR A 1 299 ? -2.945 16.982 -5.167 1.00 92.69 299 THR A CA 1
ATOM 2378 C C . THR A 1 299 ? -1.679 17.386 -5.919 1.00 92.69 299 THR A C 1
ATOM 2380 O O . THR A 1 299 ? -1.732 17.671 -7.111 1.00 92.69 299 THR A O 1
ATOM 2383 N N . THR A 1 300 ? -0.522 17.326 -5.253 1.00 91.12 300 THR A N 1
ATOM 2384 C CA . THR A 1 300 ? 0.767 17.679 -5.868 1.00 91.12 300 THR A CA 1
ATOM 2385 C C . THR A 1 300 ? 1.111 16.748 -7.032 1.00 91.12 300 THR A C 1
ATOM 2387 O O . THR A 1 300 ? 1.492 17.214 -8.101 1.00 91.12 300 THR A O 1
ATOM 2390 N N . LEU A 1 301 ? 0.939 15.435 -6.865 1.00 88.00 301 LEU A N 1
ATOM 2391 C CA . LEU A 1 301 ? 1.185 14.463 -7.934 1.00 88.00 301 LEU A CA 1
ATOM 2392 C C . LEU A 1 301 ? 0.198 14.614 -9.098 1.00 88.00 301 LEU A C 1
ATOM 2394 O O . LEU A 1 301 ? 0.571 14.401 -10.245 1.00 88.00 301 LEU A O 1
ATOM 2398 N N . GLU A 1 302 ? -1.059 14.965 -8.834 1.00 88.38 302 GLU A N 1
ATOM 2399 C CA . GLU A 1 302 ? -2.063 15.185 -9.879 1.00 88.38 302 GLU A CA 1
ATOM 2400 C C . GLU A 1 302 ? -1.784 16.456 -10.688 1.00 88.38 302 GLU A C 1
ATOM 2402 O O . GLU A 1 302 ? -1.953 16.433 -11.905 1.00 88.38 302 GLU A O 1
ATOM 2407 N N . GLU A 1 303 ? -1.279 17.518 -10.054 1.00 88.12 303 GLU A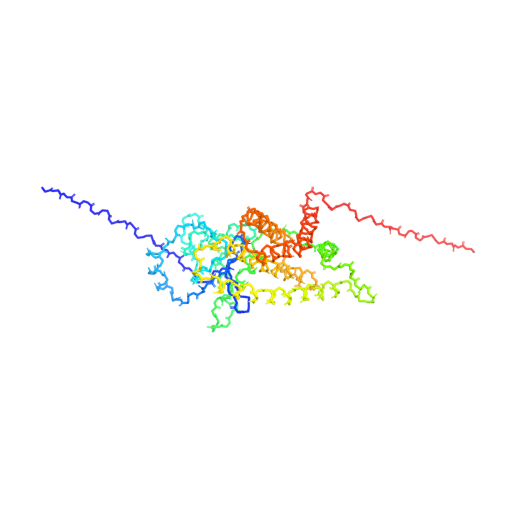 N 1
ATOM 2408 C CA . GLU A 1 303 ? -0.796 18.719 -10.747 1.00 88.12 303 GLU A CA 1
ATOM 2409 C C . GLU A 1 303 ? 0.415 18.424 -11.642 1.00 88.12 303 GLU A C 1
ATOM 2411 O O . GLU A 1 303 ? 0.467 18.893 -12.778 1.00 88.12 303 GLU A O 1
ATOM 2416 N N . LEU A 1 304 ? 1.374 17.636 -11.148 1.00 83.94 304 LEU A N 1
ATOM 2417 C CA . LEU A 1 304 ? 2.594 17.287 -11.886 1.00 83.94 304 LEU A CA 1
ATOM 2418 C C . LEU A 1 304 ? 2.315 16.342 -13.063 1.00 83.94 304 LEU A C 1
ATOM 2420 O O . LEU A 1 304 ? 2.931 16.458 -14.117 1.00 83.94 304 LEU A O 1
ATOM 2424 N N . LEU A 1 305 ? 1.361 15.422 -12.902 1.00 78.50 305 LEU A N 1
ATOM 2425 C CA . LEU A 1 305 ? 1.002 14.431 -13.921 1.00 78.50 305 LEU A CA 1
ATOM 2426 C C . LEU A 1 305 ? -0.088 14.915 -14.891 1.00 78.50 305 LEU A C 1
ATOM 2428 O O . LEU A 1 305 ? -0.491 14.163 -15.783 1.00 78.50 305 LEU A O 1
ATOM 2432 N N . ALA A 1 306 ? -0.596 16.140 -14.727 1.00 77.94 306 ALA A N 1
ATOM 2433 C CA . ALA A 1 306 ? -1.575 16.714 -15.638 1.00 77.94 306 ALA A CA 1
ATOM 2434 C C . ALA A 1 306 ? -0.933 17.028 -17.008 1.00 77.94 306 ALA A C 1
ATOM 2436 O O . ALA A 1 306 ? 0.147 17.625 -17.069 1.00 77.94 306 ALA A O 1
ATOM 2437 N N . PRO A 1 307 ? -1.592 16.683 -18.132 1.00 50.53 307 PRO A N 1
ATOM 2438 C CA . PRO A 1 307 ? -1.085 17.007 -19.461 1.00 50.53 307 PRO A CA 1
ATOM 2439 C C . PRO A 1 307 ? -1.060 18.533 -19.654 1.00 50.53 307 PRO A C 1
ATOM 2441 O O . PRO A 1 307 ? -2.099 19.154 -19.869 1.00 50.53 307 PRO A O 1
ATOM 2444 N N . GLY A 1 308 ? 0.133 19.132 -19.545 1.00 53.44 308 GLY A N 1
ATOM 2445 C CA . GLY A 1 308 ? 0.371 20.577 -19.687 1.00 53.44 308 GLY A CA 1
ATOM 2446 C C . GLY A 1 308 ? 1.172 21.250 -18.558 1.00 53.44 308 GLY A C 1
ATOM 2447 O O . GLY A 1 308 ? 1.398 22.453 -18.640 1.00 53.44 308 GLY A O 1
ATOM 2448 N N . GLY A 1 309 ? 1.608 20.515 -17.525 1.00 42.66 309 GLY A N 1
ATOM 2449 C CA . GLY A 1 309 ? 2.250 21.078 -16.322 1.00 42.66 309 GLY A CA 1
ATOM 2450 C C . GLY A 1 309 ? 3.695 21.587 -16.459 1.00 42.66 309 GLY A C 1
ATOM 2451 O O . GLY A 1 309 ? 4.173 22.297 -15.576 1.00 42.66 309 GLY A O 1
ATOM 2452 N N . SER A 1 310 ? 4.402 21.305 -17.557 1.00 41.22 310 SER A N 1
ATOM 2453 C CA . SER A 1 310 ? 5.765 21.809 -17.775 1.00 41.22 310 SER A CA 1
ATOM 2454 C C . SER A 1 310 ? 5.752 23.206 -18.414 1.00 41.22 310 SER A C 1
ATOM 2456 O O . SER A 1 310 ? 6.078 23.372 -19.590 1.00 41.22 310 SER A O 1
ATOM 2458 N N . ALA A 1 311 ? 5.357 24.230 -17.656 1.00 42.59 311 ALA A N 1
ATOM 2459 C CA . ALA A 1 311 ? 5.482 25.622 -18.086 1.00 42.59 311 ALA A CA 1
ATOM 2460 C C . ALA A 1 311 ? 5.811 26.555 -16.911 1.00 42.59 311 ALA A C 1
ATOM 2462 O O . ALA A 1 311 ? 4.927 27.225 -16.395 1.00 42.59 311 ALA A O 1
ATOM 2463 N N . SER A 1 312 ? 7.093 26.626 -16.524 1.00 37.06 312 SER A N 1
ATOM 2464 C CA . SER A 1 312 ? 7.779 27.891 -16.184 1.00 37.06 312 SER A CA 1
ATOM 2465 C C . SER A 1 312 ? 9.237 27.654 -15.753 1.00 37.06 312 SER A C 1
ATOM 2467 O O . SER A 1 312 ? 9.576 27.751 -14.576 1.00 37.06 312 SER A O 1
ATOM 2469 N N . SER A 1 313 ? 10.143 27.414 -16.701 1.00 35.56 313 SER A N 1
ATOM 2470 C CA . SER A 1 313 ? 11.552 27.788 -16.524 1.00 35.56 313 SER A CA 1
ATOM 2471 C C . SER A 1 313 ? 11.772 29.125 -17.235 1.00 35.56 313 SER A C 1
ATOM 2473 O O . SER A 1 313 ? 12.230 29.182 -18.376 1.00 35.56 313 SER A O 1
ATOM 2475 N N . GLY A 1 314 ? 11.361 30.215 -16.583 1.00 30.34 314 GLY A N 1
ATOM 2476 C CA . GLY A 1 314 ? 11.706 31.567 -17.010 1.00 30.34 314 GLY A CA 1
ATOM 2477 C C . GLY A 1 314 ? 13.181 31.816 -16.719 1.00 30.34 314 GLY A C 1
ATOM 2478 O O . GLY A 1 314 ? 13.545 32.113 -15.585 1.00 30.34 314 GLY A O 1
ATOM 2479 N N . GLY A 1 315 ? 14.024 31.649 -17.736 1.00 30.27 315 GLY A N 1
ATOM 2480 C CA . GLY A 1 315 ? 15.434 32.005 -17.679 1.00 30.27 315 GLY A CA 1
ATOM 2481 C C . GLY A 1 315 ? 15.605 33.511 -17.517 1.00 30.27 315 GLY A C 1
ATOM 2482 O O . GLY A 1 315 ? 15.216 34.290 -18.383 1.00 30.27 315 GLY A O 1
ATOM 2483 N N . THR A 1 316 ? 16.233 33.931 -16.425 1.00 31.45 316 THR A N 1
ATOM 2484 C CA . THR A 1 316 ? 16.848 35.254 -16.342 1.00 31.45 316 THR A CA 1
ATOM 2485 C C . THR A 1 316 ? 18.205 35.187 -17.032 1.00 31.45 316 THR A C 1
ATOM 2487 O O . THR A 1 316 ? 19.203 34.792 -16.431 1.00 31.45 316 THR A O 1
ATOM 2490 N N . HIS A 1 317 ? 18.237 35.565 -18.310 1.00 34.28 317 HIS A N 1
ATOM 2491 C CA . HIS A 1 317 ? 19.464 36.009 -18.960 1.00 34.28 317 HIS A CA 1
ATOM 2492 C C . HIS A 1 317 ? 19.934 37.288 -18.257 1.00 34.28 317 HIS A C 1
ATOM 2494 O O . HIS A 1 317 ? 19.326 38.346 -18.397 1.00 34.28 317 HIS A O 1
ATOM 2500 N N . SER A 1 318 ? 21.015 37.186 -17.488 1.00 32.31 318 SER A N 1
ATOM 2501 C CA . SER A 1 318 ? 21.788 38.339 -17.040 1.00 32.31 318 SER A CA 1
ATOM 2502 C C . SER A 1 318 ? 22.572 38.887 -18.233 1.00 32.31 318 SER A C 1
ATOM 2504 O O . SER A 1 318 ? 23.589 38.316 -18.629 1.00 32.31 318 SER A O 1
ATOM 2506 N N . THR A 1 319 ? 22.099 39.977 -18.826 1.00 33.41 319 THR A N 1
ATOM 2507 C CA . THR A 1 319 ? 22.913 40.815 -19.707 1.00 33.41 319 THR A CA 1
ATOM 2508 C C . THR A 1 319 ? 23.895 41.612 -18.858 1.00 33.41 319 THR A C 1
ATOM 2510 O O . THR A 1 319 ? 23.520 42.512 -18.113 1.00 33.41 319 THR A O 1
ATOM 2513 N N . THR A 1 320 ? 25.167 41.246 -18.969 1.00 37.62 320 THR A N 1
ATOM 2514 C CA . THR A 1 320 ? 26.322 42.091 -18.675 1.00 37.62 320 THR A CA 1
ATOM 2515 C C . THR A 1 320 ? 26.258 43.364 -19.518 1.00 37.62 320 THR A C 1
ATOM 2517 O O . THR A 1 320 ? 26.434 43.290 -20.734 1.00 37.62 320 THR A O 1
ATOM 2520 N N . GLU A 1 321 ? 26.057 44.518 -18.887 1.00 35.34 321 GLU A N 1
ATOM 2521 C CA . GLU A 1 321 ? 26.472 45.802 -19.453 1.00 35.34 321 GLU A CA 1
ATOM 2522 C C . GLU A 1 321 ? 27.802 46.205 -18.823 1.00 35.34 321 GLU A C 1
ATOM 2524 O O . GLU A 1 321 ? 27.945 46.334 -17.607 1.00 35.34 321 GLU A O 1
ATOM 2529 N N . ALA A 1 322 ? 28.790 46.333 -19.701 1.00 39.12 322 ALA A N 1
ATOM 2530 C CA . ALA A 1 322 ? 30.086 46.905 -19.427 1.00 39.12 322 ALA A CA 1
ATOM 2531 C C . ALA A 1 322 ? 29.940 48.423 -19.286 1.00 39.12 322 ALA A C 1
ATOM 2533 O O . ALA A 1 322 ? 29.519 49.092 -20.227 1.00 39.12 322 ALA A O 1
ATOM 2534 N N . THR A 1 323 ? 30.352 48.977 -18.151 1.00 37.62 323 THR A N 1
ATOM 2535 C CA . THR A 1 323 ? 30.721 50.390 -18.062 1.00 37.62 323 THR A CA 1
ATOM 2536 C C . THR A 1 323 ? 32.225 50.508 -18.253 1.00 37.62 323 THR A C 1
ATOM 2538 O O . THR A 1 323 ? 33.028 50.048 -17.443 1.00 37.62 323 THR A O 1
ATOM 2541 N N . SER A 1 324 ? 32.580 51.091 -19.395 1.00 38.22 324 SER A N 1
ATOM 2542 C CA . SER A 1 324 ? 33.880 51.693 -19.660 1.00 38.22 324 SER A CA 1
ATOM 2543 C C . SER A 1 324 ? 33.712 53.192 -19.433 1.00 38.22 324 SER A C 1
ATOM 2545 O O . SER A 1 324 ? 32.840 53.771 -20.075 1.00 38.22 324 SER A O 1
ATOM 2547 N N . GLU A 1 325 ? 34.489 53.746 -18.501 1.00 40.34 325 GLU A N 1
ATOM 2548 C CA . GLU A 1 325 ? 35.089 55.099 -18.422 1.00 40.34 325 GLU A CA 1
ATOM 2549 C C . GLU A 1 325 ? 35.388 55.473 -16.964 1.00 40.34 325 GLU A C 1
ATOM 2551 O O . GLU A 1 325 ? 34.479 55.380 -16.108 1.00 40.34 325 GLU A O 1
#

Secondary structure (DSSP, 8-state):
---------------EEE--TTEEEETTEEEE-GGG--EEEEE----HHHHHHHHHHH------PPTTPPEEE--EEE---TT-B-EETTT-PBPEETTEEPBHHHHHHHHHHHHHTS-TTS---HHHHHHHHHHHS----PPPPHHHHHHHHHHHHTTT-S----SSS-HHHHHHHHHHHHHHHHHHHHHHHHHHHHHHTT-TT-HHHHHHHHHHHHHHHHHHHHHHHHHHTTSS---S--HHHHHHHHHHHHHHHHHHHHHHHHHHHTT--HHHHHHHHHHHHHHHHHHHHHHHHHHHHHHHTSTT-----------------

pLDDT: mean 74.85, std 16.92, range [25.2, 93.69]